Protein AF-A0A1T4SE83-F1 (afdb_monomer)

Radius of gyration: 21.0 Å; Cα contacts (8 Å, |Δi|>4): 241; chains: 1; bounding box: 50×46×59 Å

pLDDT: mean 77.35, std 16.4, range [34.78, 97.25]

Sequence (234 aa):
MKIKLDKKDYLRSILTDTSPSDVPSIFSNEGFYINSKIYDLCDDEVESYSYIKEIFEEYINDKGRVSALVPFKYKIYKDGKSLRGLSLLHPSSQFQIANLYKEYSPILNNLCTKSKFSIRAPVKVSNSFCIKSDARSVSNDYKIFDVDTIDSELYKRTASSYFAYKGVTRLYKLYNSSRYIDLEKKYSNMWMLDISNCFNSIYTHSIGWAINNKEYSKFYASKRVFHISEKIDS

Secondary structure (DSSP, 8-state):
-EEEPPSS-GGGHHHHSS-GGGS-TT--SHHHHHHHHHHHH--TT-GGGHHHHHHIIIIIS-SS-------EEEEEEEETTEEEEEEEPPHHHHHHHHHHHHHHHHHHHHHHHH--S-SEEEEEE--EEE----TT--S-------PPBTTGGGT-SS---SEEEEE-SSHHHHHTSHHHHHHHHH-S-------TTGGGG--THHHHHHHH-HHHHHHHHTTT---TTGGGT-

Nearest PDB structures (foldseek):
  7z0z-assembly1_A  TM=4.527E-01  e=2.325E-01  Lactococcus lactis
  7r07-assembly1_E  TM=5.061E-01  e=1.789E+00  Lactococcus lactis
  6mec-assembly1_C  TM=4.617E-01  e=9.495E+00  Thermosynechococcus vestitus BP-1

Structure (mmCIF, N/CA/C/O backbone):
data_AF-A0A1T4SE83-F1
#
_entry.id   AF-A0A1T4SE83-F1
#
loop_
_atom_site.group_PDB
_atom_site.id
_atom_site.type_symbol
_atom_site.label_atom_id
_atom_site.label_alt_id
_atom_site.label_comp_id
_atom_site.label_asym_id
_atom_site.label_entity_id
_atom_site.label_seq_id
_atom_site.pdbx_PDB_ins_code
_atom_site.Cartn_x
_atom_site.Cartn_y
_atom_site.Cartn_z
_atom_site.occupancy
_atom_site.B_iso_or_equiv
_atom_site.auth_seq_id
_atom_site.auth_comp_id
_atom_site.auth_asym_id
_atom_site.auth_atom_id
_atom_site.pdbx_PDB_model_num
ATOM 1 N N . MET A 1 1 ? -19.962 2.743 -18.641 1.00 56.00 1 MET A N 1
ATOM 2 C CA . MET A 1 1 ? -19.213 1.640 -19.289 1.00 56.00 1 MET A CA 1
ATOM 3 C C . MET A 1 1 ? -18.364 0.931 -18.238 1.00 56.00 1 MET A C 1
ATOM 5 O O . MET A 1 1 ? -17.660 1.610 -17.498 1.00 56.00 1 MET A O 1
ATOM 9 N N . LYS A 1 2 ? -18.466 -0.402 -18.118 1.00 64.38 2 LYS A N 1
ATOM 10 C CA . LYS A 1 2 ? -17.641 -1.195 -17.188 1.00 64.38 2 LYS A CA 1
ATOM 11 C C . LYS A 1 2 ? -16.336 -1.575 -17.881 1.00 64.38 2 LYS A C 1
ATOM 13 O O . LYS A 1 2 ? -16.376 -2.275 -18.889 1.00 64.38 2 LYS A O 1
ATOM 18 N N . ILE A 1 3 ? -15.206 -1.131 -17.342 1.00 71.38 3 ILE A N 1
ATOM 19 C CA . ILE A 1 3 ? -13.878 -1.478 -17.848 1.00 71.38 3 ILE A CA 1
ATOM 20 C C . ILE A 1 3 ? -13.352 -2.641 -17.010 1.00 71.38 3 ILE A C 1
ATOM 22 O O . ILE A 1 3 ? -13.334 -2.581 -15.779 1.00 71.38 3 ILE A O 1
ATOM 26 N N . LYS A 1 4 ? -12.969 -3.732 -17.677 1.00 76.44 4 LYS A N 1
ATOM 27 C CA . LYS A 1 4 ? -12.299 -4.862 -17.028 1.00 76.44 4 LYS A CA 1
ATOM 28 C C . LYS A 1 4 ? -10.811 -4.551 -16.926 1.00 76.44 4 LYS A C 1
ATOM 30 O O . LYS A 1 4 ? -10.208 -4.114 -17.899 1.00 76.44 4 LYS A O 1
ATOM 35 N N . LEU A 1 5 ? -10.251 -4.781 -15.748 1.00 79.62 5 LEU A N 1
ATOM 36 C CA . LEU A 1 5 ? -8.822 -4.671 -15.494 1.00 79.62 5 LEU A CA 1
ATOM 37 C C . LEU A 1 5 ? -8.190 -6.045 -15.684 1.00 79.62 5 LEU A C 1
ATOM 39 O O . LEU A 1 5 ? -8.775 -7.057 -15.281 1.00 79.62 5 LEU A O 1
ATOM 43 N N . ASP A 1 6 ? -6.993 -6.078 -16.260 1.00 80.31 6 ASP A N 1
ATOM 44 C CA . ASP A 1 6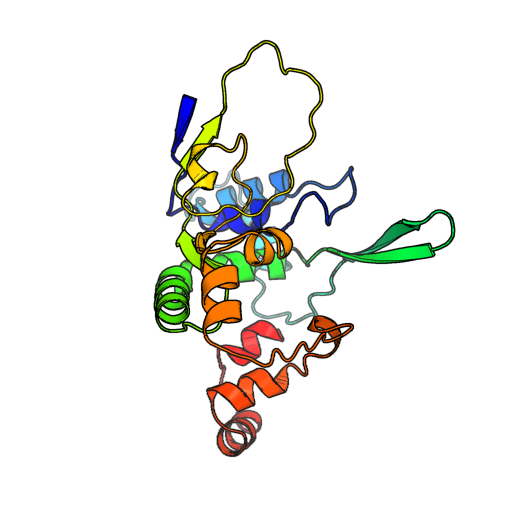 ? -6.208 -7.303 -16.272 1.00 80.31 6 ASP A CA 1
ATOM 45 C C . ASP A 1 6 ? -5.702 -7.598 -14.853 1.00 80.31 6 ASP A C 1
ATOM 47 O O . ASP A 1 6 ? -5.060 -6.773 -14.206 1.00 80.31 6 ASP A O 1
ATOM 51 N N . LYS A 1 7 ? -6.021 -8.792 -14.348 1.00 80.44 7 LYS A N 1
ATOM 52 C CA . LYS A 1 7 ? -5.562 -9.251 -13.031 1.00 80.44 7 LYS A CA 1
ATOM 53 C C . LYS A 1 7 ? -4.095 -9.664 -13.044 1.00 80.44 7 LYS A C 1
ATOM 55 O O . LYS A 1 7 ? -3.491 -9.716 -11.978 1.00 80.44 7 LYS A O 1
ATOM 60 N N . LYS A 1 8 ? -3.563 -10.026 -14.215 1.00 84.38 8 LYS A N 1
ATOM 61 C CA . LYS A 1 8 ? -2.161 -10.417 -14.384 1.00 84.38 8 LYS A CA 1
ATOM 62 C C . LYS A 1 8 ? -1.236 -9.206 -14.429 1.00 84.38 8 LYS A C 1
ATOM 64 O O . LYS A 1 8 ? -0.040 -9.354 -14.206 1.00 84.38 8 LYS A O 1
ATOM 69 N N . ASP A 1 9 ? -1.792 -8.022 -14.667 1.00 88.31 9 ASP A N 1
ATOM 70 C CA . ASP A 1 9 ? -1.054 -6.770 -14.690 1.00 88.31 9 ASP A CA 1
ATOM 71 C C . ASP A 1 9 ? -0.706 -6.292 -13.273 1.00 88.31 9 ASP A C 1
ATOM 73 O O . ASP A 1 9 ? -1.356 -5.423 -12.684 1.00 88.31 9 ASP A O 1
ATOM 77 N N . TYR A 1 10 ? 0.327 -6.913 -12.707 1.00 91.38 10 TYR A N 1
ATOM 78 C CA . TYR A 1 10 ? 0.845 -6.594 -11.381 1.00 91.38 10 TYR A CA 1
ATOM 79 C C . TYR A 1 10 ? 1.539 -5.223 -11.343 1.00 91.38 10 TYR A C 1
ATOM 81 O O . TYR A 1 10 ? 1.471 -4.536 -10.328 1.00 91.38 10 TYR A O 1
ATOM 89 N N . LEU A 1 11 ? 2.131 -4.787 -12.464 1.00 91.44 11 LEU A N 1
ATOM 90 C CA . LEU A 1 11 ? 2.819 -3.496 -12.606 1.00 91.44 11 LEU A CA 1
ATOM 91 C C . LEU A 1 11 ? 1.887 -2.297 -12.422 1.00 91.44 11 LEU A C 1
ATOM 93 O O . LEU A 1 11 ? 2.342 -1.204 -12.096 1.00 91.44 11 LEU A O 1
ATOM 97 N N . ARG A 1 12 ? 0.572 -2.499 -12.542 1.00 89.69 12 ARG A N 1
ATOM 98 C CA . ARG A 1 12 ? -0.437 -1.497 -12.194 1.00 89.69 12 ARG A CA 1
ATOM 99 C C . ARG A 1 12 ? -0.295 -0.971 -10.763 1.00 89.69 12 ARG A C 1
ATOM 101 O O . ARG A 1 12 ? -0.707 0.158 -10.509 1.00 89.69 12 ARG A O 1
ATOM 108 N N . SER A 1 13 ? 0.297 -1.740 -9.844 1.00 90.25 13 SER A N 1
ATOM 109 C CA . SER A 1 13 ? 0.581 -1.263 -8.486 1.00 90.25 13 SER A CA 1
ATOM 110 C C . SER A 1 13 ? 1.430 0.011 -8.470 1.00 90.25 13 SER A C 1
ATOM 112 O O . SER A 1 13 ? 1.197 0.871 -7.628 1.00 90.25 13 SER A O 1
ATOM 114 N N . ILE A 1 14 ? 2.322 0.197 -9.451 1.00 89.94 14 ILE A N 1
ATOM 115 C CA . ILE A 1 14 ? 3.126 1.418 -9.622 1.00 89.94 14 ILE A CA 1
ATOM 116 C C . ILE A 1 14 ? 2.221 2.652 -9.749 1.00 89.94 14 ILE A C 1
ATOM 118 O O . ILE A 1 14 ? 2.525 3.710 -9.198 1.00 89.94 14 ILE A O 1
ATOM 122 N N . LEU A 1 15 ? 1.082 2.513 -10.434 1.00 86.12 15 LEU A N 1
ATOM 123 C CA . LEU A 1 15 ? 0.110 3.590 -10.626 1.00 86.12 15 LEU A CA 1
ATOM 124 C C . LEU A 1 15 ? -0.825 3.770 -9.429 1.00 86.12 15 LEU A C 1
ATOM 126 O O . LEU A 1 15 ? -1.240 4.890 -9.148 1.00 86.12 15 LEU A O 1
ATOM 130 N N . THR A 1 16 ? -1.216 2.678 -8.769 1.00 84.44 16 THR A N 1
ATOM 131 C CA . THR A 1 16 ? -2.274 2.714 -7.748 1.00 84.44 16 THR A CA 1
ATOM 132 C C . THR A 1 16 ? -1.757 2.920 -6.330 1.00 84.44 16 THR A C 1
ATOM 134 O O . THR A 1 16 ? -2.466 3.498 -5.514 1.00 84.44 16 THR A O 1
ATOM 137 N N . ASP A 1 17 ? -0.546 2.456 -6.019 1.00 83.56 17 ASP A N 1
ATOM 138 C CA . ASP A 1 17 ? 0.026 2.564 -4.669 1.00 83.56 17 ASP A CA 1
ATOM 139 C C . ASP A 1 17 ? 0.740 3.902 -4.450 1.00 83.56 17 ASP A C 1
ATOM 141 O O . ASP A 1 17 ? 0.988 4.306 -3.315 1.00 83.56 17 ASP A O 1
ATOM 145 N N . THR A 1 18 ? 1.003 4.641 -5.529 1.00 77.50 18 THR A N 1
ATOM 146 C CA . THR A 1 18 ? 1.336 6.063 -5.449 1.00 77.50 18 THR A CA 1
ATOM 147 C C . THR A 1 18 ? 0.051 6.873 -5.523 1.00 77.50 18 THR A C 1
ATOM 149 O O . THR A 1 18 ? -0.402 7.288 -6.590 1.00 77.50 18 THR A O 1
ATOM 152 N N . SER A 1 19 ? -0.580 7.070 -4.361 1.00 66.69 19 SER A N 1
ATOM 153 C CA . SER A 1 19 ? -1.809 7.858 -4.297 1.00 66.69 19 SER A CA 1
ATOM 154 C C . SER A 1 19 ? -1.555 9.252 -4.883 1.00 66.69 19 SER A C 1
ATOM 156 O O . SER A 1 19 ? -0.631 9.938 -4.441 1.00 66.69 19 SER A O 1
ATOM 158 N N . PRO A 1 20 ? -2.386 9.733 -5.822 1.00 62.78 20 PRO A N 1
ATOM 159 C CA . PRO A 1 20 ? -2.221 11.067 -6.386 1.00 62.78 20 PRO A CA 1
ATOM 160 C C . PRO A 1 20 ? -2.379 12.192 -5.344 1.00 62.78 20 PRO A C 1
ATOM 162 O O . PRO A 1 20 ? -1.987 13.321 -5.610 1.00 62.78 20 PRO A O 1
ATOM 165 N N . SER A 1 21 ? -2.949 11.903 -4.161 1.00 64.12 21 SER A N 1
ATOM 166 C CA . SER A 1 21 ? -3.002 12.838 -3.021 1.00 64.12 21 SER A CA 1
ATOM 167 C C . SER A 1 21 ? -1.653 13.016 -2.326 1.00 64.12 21 SER A C 1
ATOM 169 O O . SER A 1 21 ? -1.458 13.986 -1.597 1.00 64.12 21 SER A O 1
ATOM 171 N N . ASP A 1 22 ? -0.752 12.058 -2.534 1.00 65.94 22 ASP A N 1
ATOM 172 C CA . ASP A 1 22 ? 0.504 11.893 -1.809 1.00 65.94 22 ASP A CA 1
ATOM 173 C C . ASP A 1 22 ? 1.706 12.179 -2.723 1.00 65.94 22 ASP A C 1
ATOM 175 O O . ASP A 1 22 ? 2.840 11.811 -2.401 1.00 65.94 22 ASP A O 1
ATOM 179 N N . VAL A 1 23 ? 1.469 12.836 -3.866 1.00 77.00 23 VAL A N 1
ATOM 180 C CA . VAL A 1 23 ? 2.484 13.254 -4.844 1.00 77.00 23 VAL A CA 1
ATOM 181 C C . VAL A 1 23 ? 2.280 14.720 -5.258 1.00 77.00 23 VAL A C 1
ATOM 183 O O . VAL A 1 23 ? 1.154 15.222 -5.210 1.00 77.00 23 VAL A O 1
ATOM 186 N N . PRO A 1 24 ? 3.339 15.441 -5.676 1.00 75.06 24 PRO A N 1
ATOM 187 C CA . PRO A 1 24 ? 3.197 16.782 -6.239 1.00 75.06 24 PRO A CA 1
ATOM 188 C C . PRO A 1 24 ? 2.337 16.774 -7.509 1.00 75.06 24 PRO A C 1
ATOM 190 O O . PRO A 1 24 ? 2.408 15.829 -8.289 1.00 75.06 24 PRO A O 1
ATOM 193 N N . SER A 1 25 ? 1.618 17.865 -7.794 1.00 72.00 25 SER A N 1
ATOM 194 C CA . SER A 1 25 ? 0.744 17.963 -8.980 1.00 72.00 25 SER A CA 1
ATOM 195 C C . SER A 1 25 ? 1.461 17.753 -10.322 1.00 72.00 25 SER A C 1
ATOM 197 O O . SER A 1 25 ? 0.818 17.419 -11.309 1.00 72.00 25 SER A O 1
ATOM 199 N N . ILE A 1 26 ? 2.779 17.967 -10.364 1.00 79.25 26 ILE A N 1
ATOM 200 C CA . ILE A 1 26 ? 3.623 17.787 -11.557 1.00 79.25 26 ILE A CA 1
ATOM 201 C C . ILE A 1 26 ? 4.132 16.348 -11.737 1.00 79.25 26 ILE A C 1
ATOM 203 O O . ILE A 1 26 ? 4.769 16.051 -12.742 1.00 79.25 26 ILE A O 1
ATOM 207 N N . PHE A 1 27 ? 3.912 15.468 -10.759 1.00 83.62 27 PHE A N 1
ATOM 208 C CA . PHE A 1 27 ? 4.451 14.114 -10.765 1.00 83.62 27 PHE A CA 1
ATOM 209 C C . PHE A 1 27 ? 3.420 13.100 -11.271 1.00 83.62 27 PHE A C 1
ATOM 211 O O . PHE A 1 27 ? 2.273 13.081 -10.824 1.0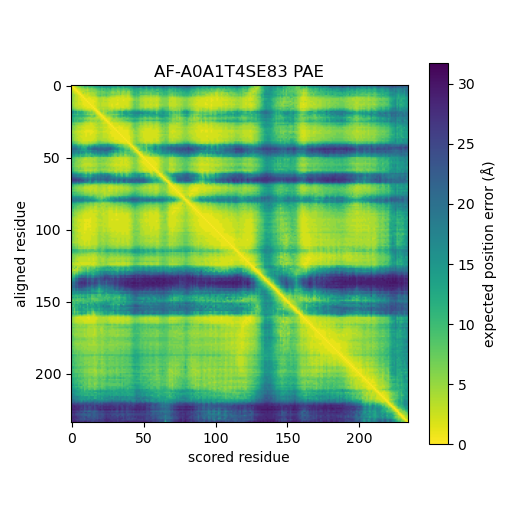0 83.62 27 PHE A O 1
ATOM 218 N N . SER A 1 28 ? 3.853 12.208 -12.164 1.00 83.69 28 SER A N 1
ATOM 219 C CA . SER A 1 28 ? 3.066 11.069 -12.634 1.00 83.69 28 SER A CA 1
ATOM 220 C C . SER A 1 28 ? 3.955 9.844 -12.812 1.00 83.69 28 SER A C 1
ATOM 222 O O . SER A 1 28 ? 5.053 9.929 -13.358 1.00 83.69 28 SER A O 1
ATOM 224 N N . ASN A 1 29 ? 3.437 8.690 -12.396 1.00 88.50 29 ASN A N 1
ATOM 225 C CA . ASN A 1 29 ? 4.085 7.392 -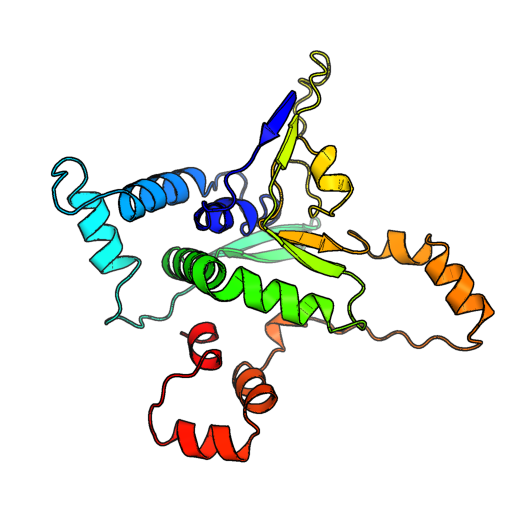12.560 1.00 88.50 29 ASN A CA 1
ATOM 226 C C . ASN A 1 29 ? 3.752 6.701 -13.894 1.00 88.50 29 ASN A C 1
ATOM 228 O O . ASN A 1 29 ? 4.195 5.580 -14.133 1.00 88.50 29 ASN A O 1
ATOM 232 N N . GLU A 1 30 ? 2.985 7.350 -14.773 1.00 87.31 30 GLU A N 1
ATOM 233 C CA . GLU A 1 30 ? 2.544 6.777 -16.053 1.00 87.31 30 GLU A CA 1
ATOM 234 C C . GLU A 1 30 ? 3.715 6.371 -16.951 1.00 87.31 30 GLU A C 1
ATOM 236 O O . GLU A 1 30 ? 3.733 5.251 -17.458 1.00 87.31 30 GLU A O 1
ATOM 241 N N . GLY A 1 31 ? 4.728 7.233 -17.085 1.00 88.12 31 GLY A N 1
ATOM 242 C CA . GLY A 1 31 ? 5.924 6.921 -17.872 1.00 88.12 31 GLY A CA 1
ATOM 243 C C . GLY A 1 31 ? 6.717 5.746 -17.296 1.00 88.12 31 GLY A C 1
ATOM 244 O O . GLY A 1 31 ? 7.142 4.862 -18.037 1.00 88.12 31 GLY A O 1
ATOM 245 N N . PHE A 1 32 ? 6.858 5.684 -15.967 1.00 90.81 32 PHE A N 1
ATOM 246 C CA . PHE A 1 32 ? 7.557 4.578 -15.312 1.00 90.81 32 PHE A CA 1
ATOM 247 C C . PHE A 1 32 ? 6.803 3.252 -15.469 1.00 90.81 32 PHE A C 1
ATOM 249 O O . PHE A 1 32 ? 7.418 2.225 -15.753 1.00 90.81 32 PHE A O 1
ATOM 256 N N . TYR A 1 33 ? 5.472 3.275 -15.369 1.00 90.94 33 TYR A N 1
ATOM 257 C CA . TYR A 1 33 ? 4.629 2.116 -15.648 1.00 90.94 33 TYR A CA 1
ATOM 258 C C . TYR A 1 33 ? 4.770 1.636 -17.101 1.00 90.94 33 TYR A C 1
ATOM 260 O O . TYR A 1 33 ? 4.997 0.448 -17.314 1.00 90.94 33 TYR A O 1
ATOM 268 N N . ILE A 1 34 ? 4.701 2.537 -18.090 1.00 89.00 34 ILE A N 1
ATOM 269 C CA . ILE A 1 34 ? 4.862 2.185 -19.513 1.00 89.00 34 ILE A CA 1
ATOM 270 C C . ILE A 1 34 ? 6.222 1.522 -19.751 1.00 89.00 34 ILE A C 1
ATOM 272 O O . ILE A 1 34 ? 6.278 0.432 -20.315 1.00 89.00 34 ILE A O 1
ATOM 276 N N . ASN A 1 35 ? 7.306 2.126 -19.259 1.00 90.38 35 ASN A N 1
ATOM 277 C CA . ASN A 1 35 ? 8.651 1.573 -19.428 1.00 90.38 35 ASN A CA 1
ATOM 278 C C . ASN A 1 35 ? 8.819 0.230 -18.702 1.00 90.38 35 ASN A C 1
ATOM 280 O O . ASN A 1 35 ? 9.454 -0.674 -19.234 1.00 90.38 35 ASN A O 1
ATOM 284 N N . SER A 1 36 ? 8.189 0.060 -17.534 1.00 90.50 36 SER A N 1
ATOM 285 C CA . SER A 1 36 ? 8.181 -1.221 -16.815 1.00 90.50 36 SER A CA 1
ATOM 286 C C . SER A 1 36 ? 7.427 -2.308 -17.582 1.00 90.50 36 SER A C 1
ATOM 288 O O . SER A 1 36 ? 7.832 -3.466 -17.555 1.00 90.50 36 SER A O 1
ATOM 290 N N . LYS A 1 37 ? 6.335 -1.955 -18.277 1.00 88.94 37 LYS A N 1
ATOM 291 C CA . LYS A 1 37 ? 5.595 -2.890 -19.138 1.00 88.94 37 LYS A CA 1
ATOM 292 C C . LYS A 1 37 ? 6.406 -3.281 -20.360 1.00 88.94 37 LYS A C 1
ATOM 294 O O . LYS A 1 37 ? 6.383 -4.448 -20.718 1.00 88.94 37 LYS A O 1
ATOM 299 N N . ILE A 1 38 ? 7.112 -2.331 -20.973 1.00 87.62 38 ILE A N 1
ATOM 300 C CA . ILE A 1 38 ? 8.036 -2.629 -22.072 1.00 87.62 38 ILE A CA 1
ATOM 301 C C . ILE A 1 38 ? 9.106 -3.605 -21.576 1.00 87.62 38 ILE A C 1
ATOM 303 O O . ILE A 1 38 ? 9.283 -4.649 -22.182 1.00 87.62 38 ILE A O 1
ATOM 307 N N . TYR A 1 39 ? 9.727 -3.335 -20.425 1.00 88.25 39 TYR A N 1
ATOM 308 C CA . TYR A 1 39 ? 10.718 -4.232 -19.829 1.00 88.25 39 TYR A CA 1
ATOM 309 C C . TYR A 1 39 ? 10.183 -5.651 -19.544 1.00 88.25 39 TYR A C 1
ATOM 311 O O . TYR A 1 39 ? 10.864 -6.616 -19.864 1.00 88.25 39 TYR A O 1
ATOM 319 N N . ASP A 1 40 ? 8.973 -5.798 -18.985 1.00 85.69 40 ASP A N 1
ATOM 320 C CA . ASP A 1 40 ? 8.373 -7.117 -18.680 1.00 85.69 40 ASP A CA 1
ATOM 321 C C . ASP A 1 40 ? 7.873 -7.866 -19.933 1.00 85.69 40 ASP A C 1
ATOM 323 O O . ASP A 1 40 ? 7.712 -9.082 -19.888 1.00 85.69 40 ASP A O 1
ATOM 327 N N . LEU A 1 41 ? 7.607 -7.157 -21.040 1.00 82.94 41 LEU A N 1
ATOM 328 C CA . LEU A 1 41 ? 7.160 -7.736 -22.317 1.00 82.94 41 LEU A CA 1
ATOM 329 C C . LEU A 1 41 ? 8.297 -7.997 -23.311 1.00 82.94 41 LEU A C 1
ATOM 331 O O . LEU A 1 41 ? 8.090 -8.747 -24.262 1.00 82.94 41 LEU A O 1
ATOM 335 N N . CYS A 1 42 ? 9.450 -7.348 -23.150 1.00 71.06 42 CYS A N 1
ATOM 336 C CA . CYS A 1 42 ? 10.593 -7.543 -24.030 1.00 71.06 42 CYS A CA 1
ATOM 337 C C . CYS A 1 42 ? 11.160 -8.955 -23.853 1.00 71.06 42 CYS A C 1
ATOM 339 O O . CYS A 1 42 ? 11.924 -9.211 -22.922 1.00 71.06 42 CYS A O 1
ATOM 341 N N . ASP A 1 43 ? 10.840 -9.839 -24.795 1.00 63.09 43 ASP A N 1
ATOM 342 C CA . ASP A 1 43 ? 11.665 -11.010 -25.072 1.00 63.09 43 ASP A CA 1
ATOM 343 C C . ASP A 1 43 ? 13.039 -10.554 -25.601 1.00 63.09 43 ASP A C 1
ATOM 345 O O . ASP A 1 43 ? 13.176 -9.460 -26.161 1.00 63.09 43 ASP A O 1
ATOM 349 N N . ASP A 1 44 ? 14.068 -11.389 -25.428 1.00 60.66 44 ASP A N 1
ATOM 350 C CA . ASP A 1 44 ? 15.472 -11.086 -25.765 1.00 60.66 44 ASP A CA 1
ATOM 351 C C . ASP A 1 44 ? 15.711 -10.675 -27.239 1.00 60.66 44 ASP A C 1
ATOM 353 O O . ASP A 1 44 ? 16.799 -10.216 -27.576 1.00 60.66 44 ASP A O 1
ATOM 357 N N . GLU A 1 45 ? 14.709 -10.801 -28.113 1.00 57.81 45 GLU A N 1
ATOM 358 C CA . GLU A 1 45 ? 14.822 -10.643 -29.567 1.00 57.81 45 GLU A CA 1
ATOM 359 C C . GLU A 1 45 ? 14.454 -9.244 -30.110 1.00 57.81 45 GLU A C 1
ATOM 361 O O . GLU A 1 45 ? 14.684 -8.971 -31.288 1.00 57.81 45 GLU A O 1
ATOM 366 N N . VAL A 1 46 ? 13.895 -8.329 -29.302 1.00 63.38 46 VAL A N 1
ATOM 367 C CA . VAL A 1 46 ? 13.430 -7.014 -29.801 1.00 63.38 46 VAL A CA 1
ATOM 368 C C . VAL A 1 46 ? 14.464 -5.907 -29.551 1.00 63.38 46 VAL A C 1
ATOM 370 O O . VAL A 1 46 ? 14.457 -5.245 -28.512 1.00 63.38 46 VAL A O 1
ATOM 373 N N . GLU A 1 47 ? 15.315 -5.638 -30.548 1.00 63.50 47 GLU A N 1
ATOM 374 C CA . GLU A 1 47 ? 16.365 -4.598 -30.495 1.00 63.50 47 GLU A CA 1
ATOM 375 C C . GLU A 1 47 ? 15.839 -3.181 -30.197 1.00 63.50 47 GLU A C 1
ATOM 377 O O . GLU A 1 47 ? 16.552 -2.366 -29.613 1.00 63.50 47 GLU A O 1
ATOM 382 N N . SER A 1 48 ? 14.587 -2.865 -30.554 1.00 67.38 48 SER A N 1
ATOM 383 C CA . SER A 1 48 ? 14.034 -1.500 -30.464 1.00 67.38 48 SER A CA 1
ATOM 384 C C . SER A 1 48 ? 13.953 -0.921 -29.044 1.00 67.38 48 SER A C 1
ATOM 386 O O . SER A 1 48 ? 13.766 0.286 -28.896 1.00 67.38 48 SER A O 1
ATOM 388 N N . TYR A 1 49 ? 14.103 -1.750 -28.007 1.00 74.25 49 TYR A N 1
ATOM 389 C CA . TYR A 1 49 ? 14.011 -1.332 -26.604 1.00 74.25 49 TYR A CA 1
ATOM 390 C C . TYR A 1 49 ? 15.243 -1.711 -25.770 1.00 74.25 49 TYR A C 1
ATOM 392 O O . TYR A 1 49 ? 15.163 -1.714 -24.538 1.00 74.25 49 TYR A O 1
ATOM 400 N N . SER A 1 50 ? 16.382 -1.999 -26.414 1.00 77.88 50 SER A N 1
ATOM 401 C CA . SER A 1 50 ? 17.626 -2.405 -25.736 1.00 77.88 50 SER A CA 1
ATOM 402 C C . SER A 1 50 ? 18.039 -1.433 -24.625 1.00 77.88 50 SER A C 1
ATOM 404 O O . SER A 1 50 ? 18.295 -1.856 -23.501 1.00 77.88 50 SER A O 1
ATOM 406 N N . TYR A 1 51 ? 17.965 -0.124 -24.882 1.00 84.00 51 TYR A N 1
ATOM 407 C CA . TYR A 1 51 ? 18.313 0.909 -23.901 1.00 84.00 51 TYR A CA 1
ATOM 408 C C . TYR A 1 51 ? 17.416 0.889 -22.649 1.00 84.00 51 TYR A C 1
ATOM 410 O O . TYR A 1 51 ? 17.886 1.157 -21.546 1.00 84.00 51 TYR A O 1
ATOM 418 N N . ILE A 1 52 ? 16.118 0.576 -22.786 1.00 86.00 52 ILE A N 1
ATOM 419 C CA . ILE A 1 52 ? 15.209 0.475 -21.630 1.00 86.00 52 ILE A CA 1
ATOM 420 C C . ILE A 1 52 ? 15.622 -0.720 -20.781 1.00 86.00 52 ILE A C 1
ATOM 422 O O . ILE A 1 52 ? 15.663 -0.616 -19.557 1.00 86.00 52 ILE A O 1
ATOM 426 N N . LYS A 1 53 ? 15.947 -1.840 -21.428 1.00 84.56 53 LYS A N 1
ATOM 427 C CA . LYS A 1 53 ? 16.380 -3.054 -20.746 1.00 84.56 53 LYS A CA 1
ATOM 428 C C . LYS A 1 53 ? 17.678 -2.833 -19.976 1.00 84.56 53 LYS A C 1
ATOM 430 O O . LYS A 1 53 ? 17.706 -3.121 -18.784 1.00 84.56 53 LYS A O 1
ATOM 435 N N . GLU A 1 54 ? 18.681 -2.232 -20.611 1.00 85.19 54 GLU A N 1
ATOM 436 C CA . GLU A 1 54 ? 19.948 -1.865 -19.967 1.00 85.19 54 GLU A CA 1
ATOM 437 C C . GLU A 1 54 ? 19.716 -0.979 -18.736 1.00 85.19 54 GLU A C 1
ATOM 439 O O . GLU A 1 54 ? 20.215 -1.277 -17.653 1.00 85.19 54 GLU A O 1
ATOM 444 N N . ILE A 1 55 ? 18.875 0.057 -18.854 1.00 87.06 55 ILE A N 1
ATOM 445 C CA . ILE A 1 55 ? 18.549 0.941 -17.725 1.00 87.06 55 ILE A CA 1
ATOM 446 C C . ILE A 1 55 ? 17.868 0.170 -16.587 1.00 87.06 55 ILE A C 1
ATOM 448 O O . ILE A 1 55 ? 18.173 0.385 -15.411 1.00 87.06 55 ILE A O 1
ATOM 452 N N . PHE A 1 56 ? 16.916 -0.707 -16.906 1.00 88.19 56 PHE A N 1
ATOM 453 C CA . PHE A 1 56 ? 16.223 -1.478 -15.882 1.00 88.19 56 PHE A CA 1
ATOM 454 C C . PHE A 1 56 ? 17.160 -2.464 -15.193 1.00 88.19 56 PHE A C 1
ATOM 456 O O . PHE A 1 56 ? 17.110 -2.573 -13.972 1.00 88.19 56 PHE A O 1
ATOM 463 N N . GLU A 1 57 ? 18.028 -3.146 -15.929 1.00 85.69 57 GLU A N 1
ATOM 464 C CA . GLU A 1 57 ? 18.979 -4.102 -15.364 1.00 85.69 57 GLU A CA 1
ATOM 465 C C . GLU A 1 57 ? 20.061 -3.417 -14.522 1.00 85.69 57 GLU A C 1
ATOM 467 O O . GLU A 1 57 ? 20.382 -3.906 -13.440 1.00 85.69 57 GLU A O 1
ATOM 472 N N . GLU A 1 58 ? 20.567 -2.262 -14.965 1.00 84.00 58 GLU A N 1
ATOM 473 C CA . GLU A 1 58 ? 21.648 -1.542 -14.284 1.00 84.00 58 GLU A CA 1
ATOM 474 C C . GLU A 1 58 ? 21.169 -0.677 -13.104 1.00 84.00 58 GLU A C 1
ATOM 476 O O . GLU A 1 58 ? 21.904 -0.520 -12.130 1.00 84.00 58 GLU A O 1
ATOM 481 N N . TYR A 1 59 ? 19.957 -0.107 -13.152 1.00 82.81 59 TYR A N 1
ATOM 482 C CA . TYR A 1 59 ? 19.518 0.892 -12.159 1.00 82.81 59 TYR A CA 1
ATOM 483 C C . TYR A 1 59 ? 18.252 0.517 -11.380 1.00 82.81 59 TYR A C 1
ATOM 485 O O . TYR A 1 59 ? 18.056 0.993 -10.258 1.00 82.81 59 TYR A O 1
ATOM 493 N N . ILE A 1 60 ? 17.366 -0.312 -11.941 1.00 85.31 60 ILE A N 1
ATOM 494 C CA . ILE A 1 60 ? 16.057 -0.613 -11.328 1.00 85.31 60 ILE A CA 1
ATOM 495 C C . ILE A 1 60 ? 16.040 -1.989 -10.662 1.00 85.31 60 ILE A C 1
ATOM 497 O O . ILE A 1 60 ? 15.534 -2.132 -9.551 1.00 85.31 60 ILE A O 1
ATOM 501 N N . ASN A 1 61 ? 16.598 -2.994 -11.326 1.00 80.81 61 ASN A N 1
ATOM 502 C CA . ASN A 1 61 ? 16.641 -4.390 -10.906 1.00 80.81 61 ASN A CA 1
ATOM 503 C C . ASN A 1 61 ? 18.064 -4.828 -10.523 1.00 80.81 61 ASN A C 1
ATOM 505 O O . ASN A 1 61 ? 18.337 -6.027 -10.452 1.00 80.81 61 ASN A O 1
ATOM 509 N N . ASP A 1 62 ? 18.967 -3.871 -10.293 1.00 70.12 62 ASP A N 1
ATOM 510 C CA . ASP A 1 62 ? 20.350 -4.152 -9.925 1.00 70.12 62 ASP A CA 1
ATOM 511 C C . ASP A 1 62 ? 20.394 -4.947 -8.614 1.00 70.12 62 ASP A C 1
ATOM 513 O O . ASP A 1 62 ? 20.107 -4.448 -7.524 1.00 70.12 62 ASP A O 1
ATOM 517 N N . LYS A 1 63 ? 20.744 -6.229 -8.735 1.00 62.22 63 LYS A N 1
ATOM 518 C CA . LYS A 1 63 ? 20.874 -7.161 -7.609 1.00 62.22 63 LYS A CA 1
ATOM 519 C C . LYS A 1 63 ? 22.178 -6.952 -6.830 1.00 62.22 63 LYS A C 1
ATOM 521 O O . LYS A 1 63 ? 22.336 -7.538 -5.761 1.00 62.22 63 LYS A O 1
ATOM 526 N N . GLY A 1 64 ? 23.125 -6.187 -7.380 1.00 54.50 64 GLY A N 1
ATOM 527 C CA . GLY A 1 64 ? 24.483 -6.010 -6.869 1.00 54.50 64 GLY A CA 1
ATOM 528 C C . GLY A 1 64 ? 24.697 -4.709 -6.097 1.00 54.50 64 GLY A C 1
ATOM 529 O O . GLY A 1 64 ? 25.449 -4.707 -5.120 1.00 54.50 64 GLY A O 1
ATOM 530 N N . ARG A 1 65 ? 24.021 -3.614 -6.466 1.00 56.47 65 ARG A N 1
ATOM 531 C CA . ARG A 1 65 ? 24.046 -2.360 -5.697 1.00 56.47 65 ARG A CA 1
ATOM 532 C C . ARG A 1 65 ? 22.812 -2.259 -4.811 1.00 56.47 65 ARG A C 1
ATOM 534 O O . ARG A 1 65 ? 21.840 -1.589 -5.137 1.00 56.47 65 ARG A O 1
ATOM 541 N N . VAL A 1 66 ? 22.918 -2.806 -3.601 1.00 52.56 66 VAL A N 1
ATOM 542 C CA . VAL A 1 66 ? 22.088 -2.404 -2.445 1.00 52.56 66 VAL A CA 1
ATOM 543 C C . VAL A 1 66 ? 22.503 -0.989 -1.997 1.00 52.56 66 VAL A C 1
ATOM 545 O O . VAL A 1 66 ? 22.849 -0.733 -0.846 1.00 52.56 66 VAL A O 1
ATOM 548 N N . SER A 1 67 ? 22.594 -0.055 -2.944 1.00 50.62 67 SER A N 1
ATOM 549 C CA . SER A 1 67 ? 22.687 1.362 -2.639 1.00 50.62 67 SER A CA 1
ATOM 550 C C . SER A 1 67 ? 21.342 1.728 -2.042 1.00 50.62 67 SER A C 1
ATOM 552 O O . SER A 1 67 ? 20.319 1.499 -2.685 1.00 50.62 67 SER A O 1
ATOM 554 N N . ALA A 1 68 ? 21.354 2.221 -0.802 1.00 58.53 68 ALA A N 1
ATOM 555 C CA . ALA A 1 68 ? 20.162 2.588 -0.052 1.00 58.53 68 ALA A CA 1
ATOM 556 C C . ALA A 1 68 ? 19.135 3.243 -0.985 1.00 58.53 68 ALA A C 1
ATOM 558 O O . ALA A 1 68 ? 19.416 4.283 -1.582 1.00 58.53 68 ALA A O 1
ATOM 559 N N . LEU A 1 69 ? 17.974 2.607 -1.149 1.00 76.62 69 LEU A N 1
ATOM 560 C CA . LEU A 1 69 ? 16.887 3.095 -1.990 1.00 76.62 69 LEU A CA 1
ATOM 561 C C . LEU A 1 69 ? 16.305 4.356 -1.340 1.00 76.62 69 LEU A C 1
ATOM 563 O O . LEU A 1 69 ? 15.328 4.308 -0.594 1.00 76.62 69 LEU A O 1
ATOM 567 N N . VAL A 1 70 ? 16.965 5.498 -1.547 1.00 82.69 70 VAL A N 1
ATOM 568 C CA . VAL A 1 70 ? 16.613 6.742 -0.863 1.00 82.69 70 VAL A CA 1
ATOM 569 C C . VAL A 1 70 ? 15.330 7.296 -1.483 1.00 82.69 70 VAL A C 1
ATOM 571 O O . VAL A 1 70 ? 15.311 7.609 -2.676 1.00 82.69 70 VAL A O 1
ATOM 574 N N . PRO A 1 71 ? 14.250 7.465 -0.701 1.00 87.38 71 PRO A N 1
ATOM 575 C CA . PRO A 1 71 ? 13.040 8.082 -1.210 1.00 87.38 71 PRO A CA 1
ATOM 576 C C . PRO A 1 71 ? 13.260 9.579 -1.449 1.00 87.38 71 PRO A C 1
ATOM 578 O O . PRO A 1 71 ? 13.959 10.260 -0.690 1.00 87.38 71 PRO A O 1
ATOM 581 N N . PHE A 1 72 ? 12.601 10.120 -2.468 1.00 88.50 72 PHE A N 1
ATOM 582 C CA . PHE A 1 72 ? 12.627 11.547 -2.753 1.00 88.50 72 PHE A CA 1
ATOM 583 C C . PHE A 1 72 ? 11.743 12.303 -1.754 1.00 88.50 72 PHE A C 1
ATOM 585 O O . PHE A 1 72 ? 10.516 12.199 -1.777 1.00 88.50 72 PHE A O 1
ATOM 592 N N . L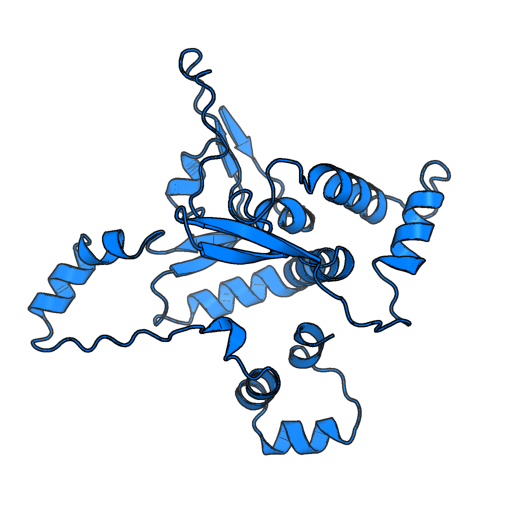YS A 1 73 ? 12.366 13.065 -0.852 1.00 89.12 73 LYS A N 1
ATOM 593 C CA . LYS A 1 73 ? 11.672 13.840 0.187 1.00 89.12 73 LYS A CA 1
ATOM 594 C C . LYS A 1 73 ? 11.304 15.227 -0.331 1.00 89.12 73 LYS A C 1
ATOM 596 O O . LYS A 1 73 ? 12.163 15.956 -0.815 1.00 89.12 73 LYS A O 1
ATOM 601 N N . TYR A 1 74 ? 10.054 15.629 -0.144 1.00 88.19 74 TYR A N 1
ATOM 602 C CA . TYR A 1 74 ? 9.560 16.954 -0.509 1.00 88.19 74 TYR A CA 1
ATOM 603 C C . TYR A 1 74 ? 8.598 17.495 0.557 1.00 88.19 74 TYR A C 1
ATOM 605 O O . TYR A 1 74 ? 8.220 16.792 1.494 1.00 88.19 74 TYR A O 1
ATOM 613 N N . LYS A 1 75 ? 8.242 18.780 0.476 1.00 87.56 75 LYS A N 1
ATOM 614 C CA . LYS A 1 75 ? 7.362 19.441 1.452 1.00 87.56 75 LYS A CA 1
ATOM 615 C C . LYS A 1 75 ? 6.142 20.025 0.755 1.00 87.56 75 LYS A C 1
ATOM 617 O O . LYS A 1 75 ? 6.274 20.626 -0.305 1.00 87.56 75 LYS A O 1
ATOM 622 N N . ILE A 1 76 ? 4.981 19.886 1.384 1.00 84.56 76 ILE A N 1
ATOM 623 C CA . ILE A 1 76 ? 3.726 20.521 0.972 1.00 84.56 76 ILE A CA 1
ATOM 624 C C . ILE A 1 76 ? 3.196 21.408 2.095 1.00 84.56 76 ILE A C 1
ATOM 626 O O . ILE A 1 76 ? 3.483 21.172 3.271 1.00 84.56 76 ILE A O 1
ATOM 630 N N . TYR A 1 77 ? 2.401 22.417 1.752 1.00 84.38 77 TYR A N 1
ATOM 631 C CA . TYR A 1 77 ? 1.678 23.194 2.753 1.00 84.38 77 TYR A CA 1
ATOM 632 C C . TYR A 1 77 ? 0.600 22.318 3.391 1.00 84.38 77 TYR A C 1
ATOM 634 O O . TYR A 1 77 ? -0.256 21.772 2.699 1.00 84.38 77 TYR A O 1
ATOM 642 N N . LYS A 1 78 ? 0.668 22.159 4.714 1.00 77.38 78 LYS A N 1
ATOM 643 C CA . LYS A 1 78 ? -0.390 21.509 5.495 1.00 77.38 78 LYS A CA 1
ATOM 644 C C . LYS A 1 78 ? -1.453 22.534 5.878 1.00 77.38 78 LYS A C 1
ATOM 646 O O . LYS A 1 78 ? -2.629 22.288 5.668 1.00 77.38 78 LYS A O 1
ATOM 651 N N . ASP A 1 79 ? -0.989 23.674 6.388 1.00 76.69 79 ASP A N 1
ATOM 652 C CA . ASP A 1 79 ? -1.773 24.842 6.792 1.00 76.69 79 ASP A CA 1
ATOM 653 C C . ASP A 1 79 ? -0.998 26.112 6.393 1.00 76.69 79 ASP A C 1
ATOM 655 O O . ASP A 1 79 ? 0.181 26.031 6.045 1.00 76.69 79 ASP A O 1
ATOM 659 N N . GLY A 1 80 ? -1.589 27.306 6.528 1.00 78.75 80 GLY A N 1
ATOM 660 C CA . GLY A 1 80 ? -0.935 28.578 6.159 1.00 78.75 80 GLY A CA 1
ATOM 661 C C . GLY A 1 80 ? 0.386 28.900 6.886 1.00 78.75 80 GLY A C 1
ATOM 662 O O . GLY A 1 80 ? 1.066 29.851 6.520 1.00 78.75 80 GLY A O 1
ATOM 663 N N . LYS A 1 81 ? 0.764 28.121 7.911 1.00 81.44 81 LYS A N 1
ATOM 664 C CA . LYS A 1 81 ? 2.004 28.292 8.691 1.00 81.44 81 LYS A CA 1
ATOM 665 C C . LYS A 1 81 ? 2.903 27.054 8.737 1.00 81.44 81 LYS A C 1
ATOM 667 O O . LYS A 1 81 ? 4.055 27.179 9.138 1.00 81.44 81 LYS A O 1
ATOM 672 N N . SER A 1 82 ? 2.401 25.865 8.390 1.00 86.94 82 SER A N 1
ATOM 673 C CA . SER A 1 82 ? 3.128 24.609 8.619 1.00 86.94 82 SER A CA 1
ATOM 674 C C . SER A 1 82 ? 3.318 23.803 7.337 1.00 86.94 82 SER A C 1
ATOM 676 O O . SER A 1 82 ? 2.412 23.670 6.510 1.00 86.94 82 SER A O 1
ATOM 678 N N . LEU A 1 83 ? 4.524 23.256 7.182 1.00 86.56 83 LEU A N 1
ATOM 679 C CA . LEU A 1 83 ? 4.885 22.366 6.085 1.00 86.56 83 LEU A CA 1
ATOM 680 C C . LEU A 1 83 ? 4.788 20.912 6.555 1.00 86.56 83 LEU A C 1
ATOM 682 O O . LEU A 1 83 ? 5.293 20.561 7.621 1.00 86.56 83 LEU A O 1
ATOM 686 N N . ARG A 1 84 ? 4.182 20.053 5.738 1.00 83.44 84 ARG A N 1
ATOM 687 C CA . ARG A 1 84 ? 4.209 18.597 5.895 1.00 83.44 84 ARG A CA 1
ATOM 688 C C . ARG A 1 84 ? 5.271 18.027 4.960 1.00 83.44 84 ARG A C 1
ATOM 690 O O . ARG A 1 84 ? 5.234 18.280 3.761 1.00 83.44 84 ARG A O 1
ATOM 697 N N . GLY A 1 85 ? 6.207 17.263 5.516 1.00 86.69 85 GLY A N 1
ATOM 698 C CA . GLY A 1 85 ? 7.140 16.461 4.727 1.00 86.69 85 GLY A CA 1
ATOM 699 C C . GLY A 1 85 ? 6.448 15.211 4.193 1.00 86.69 85 GLY A C 1
ATOM 700 O O . GLY A 1 85 ? 5.775 14.517 4.954 1.00 86.69 85 GLY A O 1
ATOM 701 N N . LEU A 1 86 ? 6.614 14.943 2.905 1.00 86.00 86 LEU A N 1
ATOM 702 C CA . LEU A 1 86 ? 6.206 13.719 2.229 1.00 86.00 86 LEU A CA 1
ATOM 703 C C . LEU A 1 86 ? 7.423 13.101 1.538 1.00 86.00 86 LEU A C 1
ATOM 705 O O . LEU A 1 86 ? 8.431 13.769 1.303 1.00 86.00 86 LEU A O 1
ATOM 709 N N . SER A 1 87 ? 7.322 11.814 1.232 1.00 87.25 87 SER A N 1
ATOM 710 C CA . SER A 1 87 ? 8.391 11.048 0.603 1.00 87.25 87 SER A CA 1
ATOM 711 C C . SER A 1 87 ? 7.805 10.243 -0.543 1.00 87.25 87 SER A C 1
ATOM 713 O O . SER A 1 87 ? 6.852 9.495 -0.343 1.00 87.25 87 SER A O 1
ATOM 715 N N . LEU A 1 88 ? 8.382 10.385 -1.728 1.00 87.56 88 LEU A N 1
ATOM 716 C CA . LEU A 1 88 ? 8.084 9.558 -2.883 1.00 87.56 88 LEU A CA 1
ATOM 717 C C . LEU A 1 88 ? 9.058 8.373 -2.913 1.00 87.56 88 LEU A C 1
ATOM 719 O O . LEU A 1 88 ? 10.269 8.554 -2.787 1.00 87.56 88 LEU A O 1
ATOM 723 N N . LEU A 1 89 ? 8.526 7.162 -3.066 1.00 88.00 89 LEU A N 1
ATOM 724 C CA . LEU A 1 89 ? 9.309 5.924 -3.112 1.00 88.00 89 LEU A CA 1
ATOM 725 C C . LEU A 1 89 ? 10.308 5.926 -4.278 1.00 88.00 89 LEU A C 1
ATOM 727 O O . LEU A 1 89 ? 9.990 6.405 -5.366 1.00 88.00 89 LEU A O 1
ATOM 731 N N . HIS A 1 90 ? 11.485 5.333 -4.071 1.00 88.25 90 HIS A N 1
ATOM 732 C CA . HIS A 1 90 ? 12.458 5.126 -5.144 1.00 88.25 90 HIS A CA 1
ATOM 733 C C . HIS A 1 90 ? 11.873 4.201 -6.236 1.00 88.25 90 HIS A C 1
ATOM 735 O O . HIS A 1 90 ? 11.201 3.228 -5.880 1.00 88.25 90 HIS A O 1
ATOM 741 N N . PRO A 1 91 ? 12.123 4.440 -7.541 1.00 89.44 91 PRO A N 1
ATOM 742 C CA . PRO A 1 91 ? 11.598 3.602 -8.626 1.00 89.44 91 PRO A CA 1
ATOM 743 C C . PRO A 1 91 ? 11.888 2.104 -8.455 1.00 89.44 91 PRO A C 1
ATOM 745 O O . PRO A 1 91 ? 10.984 1.284 -8.606 1.00 89.44 91 PRO A O 1
ATOM 748 N N . SER A 1 92 ? 13.103 1.739 -8.037 1.00 89.19 92 SER A N 1
ATOM 749 C CA . SER A 1 92 ? 13.461 0.341 -7.747 1.00 89.19 92 SER A CA 1
ATOM 750 C C . SER A 1 92 ? 12.606 -0.264 -6.628 1.00 89.19 92 SER A C 1
ATOM 752 O O . SER A 1 92 ? 12.113 -1.375 -6.784 1.00 89.19 92 SER A O 1
ATOM 754 N N . SER A 1 93 ? 12.330 0.471 -5.539 1.00 88.31 93 SER A N 1
ATOM 755 C CA . SER A 1 93 ? 11.428 -0.004 -4.475 1.00 88.31 93 SER A CA 1
ATOM 756 C C . SER A 1 93 ? 10.000 -0.191 -4.989 1.00 88.31 93 SER A C 1
ATOM 758 O O . SER A 1 93 ? 9.348 -1.178 -4.664 1.00 88.31 93 SER A O 1
ATOM 760 N N . GLN A 1 94 ? 9.505 0.731 -5.821 1.00 90.56 94 GLN A N 1
ATOM 761 C CA . GLN A 1 94 ? 8.178 0.602 -6.431 1.00 90.56 94 GLN A CA 1
ATOM 762 C C . GLN A 1 94 ? 8.090 -0.649 -7.321 1.00 90.56 94 GLN A C 1
ATOM 764 O O . GLN A 1 94 ? 7.108 -1.391 -7.255 1.00 90.56 94 GLN A O 1
ATOM 769 N N . PHE A 1 95 ? 9.138 -0.925 -8.103 1.00 90.88 95 PHE A N 1
ATOM 770 C CA . PHE A 1 95 ? 9.233 -2.126 -8.934 1.00 90.88 95 PHE A CA 1
ATOM 771 C C . PHE A 1 95 ? 9.316 -3.411 -8.093 1.00 90.88 95 PHE A C 1
ATOM 773 O O . PHE A 1 95 ? 8.635 -4.395 -8.382 1.00 90.88 95 PHE A O 1
ATOM 780 N N . GLN A 1 96 ? 10.078 -3.398 -6.996 1.00 89.44 96 GLN A N 1
ATOM 781 C CA . GLN A 1 96 ? 10.142 -4.514 -6.050 1.00 89.44 96 GLN A CA 1
ATOM 782 C C . GLN A 1 96 ? 8.791 -4.791 -5.380 1.00 89.44 96 GLN A C 1
ATOM 784 O O . GLN A 1 96 ? 8.404 -5.953 -5.267 1.00 89.44 96 GLN A O 1
ATOM 789 N N . ILE A 1 97 ? 8.037 -3.754 -4.995 1.00 90.25 97 ILE A N 1
ATOM 790 C CA . ILE A 1 97 ? 6.671 -3.903 -4.464 1.00 90.25 97 ILE A CA 1
ATOM 791 C C . ILE A 1 97 ? 5.759 -4.549 -5.512 1.00 90.25 97 ILE A C 1
ATOM 793 O O . ILE A 1 97 ? 5.007 -5.469 -5.189 1.00 90.25 97 ILE A O 1
ATOM 797 N N . ALA A 1 98 ? 5.849 -4.125 -6.777 1.00 92.25 98 ALA A N 1
ATOM 798 C CA . ALA A 1 98 ? 5.097 -4.749 -7.862 1.00 92.25 98 ALA A CA 1
ATOM 799 C C . ALA A 1 98 ? 5.431 -6.247 -7.993 1.00 92.25 98 ALA A C 1
ATOM 801 O O . ALA A 1 98 ? 4.523 -7.081 -8.041 1.00 92.25 98 ALA A O 1
ATOM 802 N N . ASN A 1 99 ? 6.715 -6.612 -7.958 1.00 91.31 99 ASN A N 1
ATOM 803 C CA . ASN A 1 99 ? 7.148 -8.012 -7.986 1.00 91.31 99 ASN A CA 1
ATOM 804 C C . ASN A 1 99 ? 6.689 -8.799 -6.746 1.00 91.31 99 ASN A C 1
ATOM 806 O O . ASN A 1 99 ? 6.251 -9.943 -6.869 1.00 91.31 99 ASN A O 1
ATOM 810 N N . LEU A 1 100 ? 6.699 -8.183 -5.562 1.00 91.38 100 LEU A N 1
ATOM 811 C CA . LEU A 1 100 ? 6.151 -8.780 -4.344 1.00 91.38 100 LEU A CA 1
ATOM 812 C C . LEU A 1 100 ? 4.658 -9.065 -4.507 1.00 91.38 100 LEU A C 1
ATOM 814 O O . LEU A 1 100 ? 4.192 -10.141 -4.140 1.00 91.38 100 LEU A O 1
ATOM 818 N N . TYR A 1 101 ? 3.894 -8.148 -5.100 1.00 93.25 101 TYR A N 1
ATOM 819 C CA . TYR A 1 101 ? 2.489 -8.402 -5.399 1.00 93.25 101 TYR A CA 1
ATOM 820 C C . TYR A 1 101 ? 2.309 -9.505 -6.441 1.00 93.25 101 TYR A C 1
ATOM 822 O O . TYR A 1 101 ? 1.415 -10.332 -6.258 1.00 93.25 101 TYR A O 1
ATOM 830 N N . LYS A 1 102 ? 3.142 -9.572 -7.486 1.00 93.00 102 LYS A N 1
ATOM 831 C CA . LYS A 1 102 ? 3.118 -10.664 -8.477 1.00 93.00 102 LYS A CA 1
ATOM 832 C C . LYS A 1 102 ? 3.209 -12.032 -7.795 1.00 93.00 102 LYS A C 1
ATOM 834 O O . LYS A 1 102 ? 2.405 -12.915 -8.081 1.00 93.00 102 LYS A O 1
ATOM 839 N N . GLU A 1 103 ? 4.148 -12.178 -6.863 1.00 92.69 103 GLU A N 1
ATOM 840 C CA . GLU A 1 103 ? 4.463 -13.451 -6.205 1.00 92.69 103 GLU A CA 1
ATOM 841 C C . GLU A 1 103 ? 3.516 -13.768 -5.030 1.00 92.69 103 GLU A C 1
ATOM 843 O O . GLU A 1 103 ? 3.003 -14.881 -4.914 1.00 92.69 103 GLU A O 1
ATOM 848 N N . TYR A 1 104 ? 3.218 -12.783 -4.175 1.00 93.12 104 TYR A N 1
ATOM 849 C CA . TYR A 1 104 ? 2.583 -13.011 -2.870 1.00 93.12 104 TYR A CA 1
ATOM 850 C C . TYR A 1 104 ? 1.123 -12.554 -2.766 1.00 93.12 104 TYR A C 1
ATOM 852 O O . TYR A 1 104 ? 0.492 -12.818 -1.739 1.00 93.12 104 TYR A O 1
ATOM 860 N N . SER A 1 105 ? 0.524 -11.930 -3.792 1.00 92.75 105 SER A N 1
ATOM 861 C CA . SER A 1 105 ? -0.889 -11.490 -3.733 1.00 92.75 105 SER A CA 1
ATOM 862 C C . SER A 1 105 ? -1.872 -12.579 -3.267 1.00 92.75 105 SER A C 1
ATOM 864 O O . SER A 1 105 ? -2.723 -12.279 -2.424 1.00 92.75 105 SER A O 1
ATOM 866 N N . PRO A 1 106 ? -1.802 -13.841 -3.748 1.00 91.50 106 PRO A N 1
ATOM 867 C CA . PRO A 1 106 ? -2.710 -14.895 -3.285 1.00 91.50 106 PRO A CA 1
ATOM 868 C C . PRO A 1 106 ? -2.543 -15.211 -1.793 1.00 91.50 106 PRO A C 1
ATOM 870 O O . PRO A 1 106 ? -3.534 -15.393 -1.081 1.00 91.50 106 PRO A O 1
ATOM 873 N N . ILE A 1 107 ? -1.297 -15.227 -1.311 1.00 92.19 107 ILE A N 1
ATOM 874 C CA . ILE A 1 107 ? -0.955 -15.500 0.089 1.00 92.19 107 ILE A CA 1
ATOM 875 C C . ILE A 1 107 ? -1.459 -14.362 0.979 1.00 92.19 107 ILE A C 1
ATOM 877 O O . ILE A 1 107 ? -2.137 -14.621 1.973 1.00 92.19 107 ILE A O 1
ATOM 881 N N . LEU A 1 108 ? -1.206 -13.109 0.589 1.00 91.00 108 LEU A N 1
ATOM 882 C CA . LEU A 1 108 ? -1.681 -11.922 1.303 1.00 91.00 108 LEU A CA 1
ATOM 883 C C . LEU A 1 108 ? -3.207 -11.950 1.462 1.00 91.00 108 LEU A C 1
ATOM 885 O O . LEU A 1 108 ? -3.716 -11.841 2.577 1.00 91.00 108 LEU A O 1
ATOM 889 N N . ASN A 1 109 ? -3.942 -12.203 0.375 1.00 91.56 109 ASN A N 1
ATOM 890 C CA . ASN A 1 109 ? -5.404 -12.304 0.405 1.00 91.56 109 ASN A CA 1
ATOM 891 C C . ASN A 1 109 ? -5.895 -13.421 1.345 1.00 91.56 109 ASN A C 1
ATOM 893 O O . ASN A 1 109 ? -6.855 -13.232 2.101 1.00 91.56 109 ASN A O 1
ATOM 897 N N . ASN A 1 110 ? -5.230 -14.581 1.344 1.00 91.88 110 ASN A N 1
ATOM 898 C CA . ASN A 1 110 ? -5.572 -15.689 2.235 1.00 91.88 110 ASN A CA 1
ATOM 899 C C . ASN A 1 110 ? -5.352 -15.322 3.713 1.00 91.88 110 ASN A C 1
ATOM 901 O O . ASN A 1 110 ? -6.254 -15.495 4.537 1.00 91.88 110 ASN A O 1
ATOM 905 N N . LEU A 1 111 ? -4.184 -14.766 4.046 1.00 90.25 111 LEU A N 1
ATOM 906 C CA . LEU A 1 111 ? -3.828 -14.372 5.412 1.00 90.25 111 LEU A CA 1
ATOM 907 C C . LEU A 1 111 ? -4.753 -13.267 5.944 1.00 90.25 111 LEU A C 1
ATOM 909 O O . LEU A 1 111 ? -5.279 -13.373 7.055 1.00 90.25 111 LEU A O 1
ATOM 913 N N . CYS A 1 112 ? -5.045 -12.253 5.128 1.00 90.56 112 CYS A N 1
ATOM 914 C CA . CYS A 1 112 ? -5.968 -11.170 5.473 1.00 90.56 112 CYS A CA 1
ATOM 915 C C . CYS A 1 112 ? -7.427 -11.635 5.634 1.00 90.56 112 CYS A C 1
ATOM 917 O O . CYS A 1 112 ? -8.228 -10.980 6.311 1.00 90.56 112 CYS A O 1
ATOM 919 N N . THR A 1 113 ? -7.790 -12.779 5.053 1.00 86.88 113 THR A N 1
ATOM 920 C CA . THR A 1 113 ? -9.115 -13.381 5.249 1.00 86.88 113 THR A CA 1
ATOM 921 C C . THR A 1 113 ? -9.220 -14.110 6.590 1.00 86.88 113 THR A C 1
ATOM 923 O O . THR A 1 113 ? -10.283 -14.068 7.210 1.00 86.88 113 THR A O 1
ATOM 926 N N . LYS A 1 114 ? -8.124 -14.705 7.083 1.00 88.38 114 LYS A N 1
ATOM 927 C CA . LYS A 1 114 ? -8.084 -15.407 8.379 1.00 88.38 114 LYS A CA 1
ATOM 928 C C . LYS A 1 114 ? -8.221 -14.457 9.573 1.00 88.38 114 LYS A C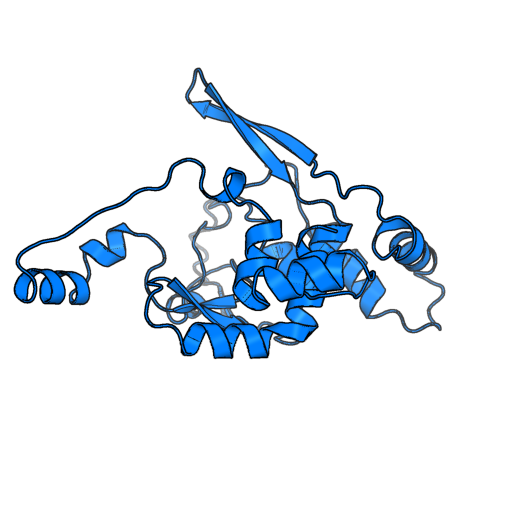 1
ATOM 930 O O . LYS A 1 114 ? -8.896 -14.788 10.546 1.00 88.38 114 LYS A O 1
ATOM 935 N N . SER A 1 115 ? -7.613 -13.272 9.502 1.00 84.75 115 SER A N 1
ATOM 936 C CA . SER A 1 115 ? -7.695 -12.283 10.583 1.00 84.75 115 SER A CA 1
ATOM 937 C C . SER A 1 115 ? -9.046 -11.556 10.604 1.00 84.75 115 SER A C 1
ATOM 939 O O . SER A 1 115 ? -9.507 -11.022 9.591 1.00 84.75 115 SER A O 1
ATOM 941 N N . LYS A 1 116 ? -9.669 -11.495 11.789 1.00 83.81 116 LYS A N 1
ATOM 942 C CA . LYS A 1 116 ? -10.916 -10.747 12.051 1.00 83.81 116 LYS A CA 1
ATOM 943 C C . LYS A 1 116 ? -10.686 -9.401 12.749 1.00 83.81 116 LYS A C 1
ATOM 945 O O . LYS A 1 116 ? -11.653 -8.689 13.005 1.00 83.81 116 LYS A O 1
ATOM 950 N N . PHE A 1 117 ? -9.433 -9.064 13.062 1.00 86.62 117 PHE A N 1
ATOM 951 C CA . PHE A 1 117 ? -9.090 -7.869 13.838 1.00 86.62 117 PHE A CA 1
ATOM 952 C C . PHE A 1 117 ? -9.168 -6.580 13.020 1.00 86.62 117 PHE A C 1
ATOM 954 O O . PHE A 1 117 ? -9.553 -5.542 13.549 1.00 86.62 117 PHE A O 1
ATOM 961 N N . SER A 1 118 ? -8.830 -6.634 11.729 1.00 89.88 118 SER A N 1
ATOM 962 C CA . SER A 1 118 ? -8.857 -5.434 10.895 1.00 89.88 118 SER A CA 1
ATOM 963 C C . SER A 1 118 ? -10.260 -5.128 10.374 1.00 89.88 118 SER A C 1
ATOM 965 O O . SER A 1 118 ? -10.931 -5.983 9.793 1.00 89.88 118 SER A O 1
ATOM 967 N N . ILE A 1 119 ? -10.662 -3.864 10.507 1.00 89.44 119 ILE A N 1
ATOM 968 C CA . ILE A 1 119 ? -11.885 -3.303 9.917 1.00 89.44 119 ILE A CA 1
ATOM 969 C C . ILE A 1 119 ? -11.735 -2.972 8.424 1.00 89.44 119 ILE A C 1
ATOM 971 O O . ILE A 1 119 ? -12.731 -2.659 7.774 1.00 89.44 119 ILE A O 1
ATOM 975 N N . ARG A 1 120 ? -10.507 -3.022 7.885 1.00 89.62 120 ARG A N 1
ATOM 976 C CA . ARG A 1 120 ? -10.190 -2.805 6.467 1.00 89.62 120 ARG A CA 1
ATOM 977 C C . ARG A 1 120 ? -9.030 -3.701 6.044 1.00 89.62 120 ARG A C 1
ATOM 979 O O . ARG A 1 120 ? -7.931 -3.584 6.579 1.00 89.62 120 ARG A O 1
ATOM 986 N N . ALA A 1 121 ? -9.251 -4.594 5.087 1.00 92.00 121 ALA A N 1
ATOM 987 C CA . ALA A 1 121 ? -8.221 -5.543 4.657 1.00 92.00 121 ALA A CA 1
ATOM 988 C C . ALA A 1 121 ? -8.369 -5.919 3.175 1.00 92.00 121 ALA A C 1
ATOM 990 O O . ALA A 1 121 ? -9.504 -5.934 2.687 1.00 92.00 121 ALA A O 1
ATOM 991 N N . PRO A 1 122 ? -7.266 -6.223 2.465 1.00 91.81 122 PRO A N 1
ATOM 992 C CA . PRO A 1 122 ? -7.327 -6.690 1.085 1.00 91.81 122 PRO A CA 1
ATOM 993 C C . PRO A 1 122 ? -7.992 -8.071 1.022 1.00 91.81 122 PRO A C 1
ATOM 995 O O . PRO A 1 122 ? -7.828 -8.898 1.922 1.00 91.81 122 PRO A O 1
ATOM 998 N N . VAL A 1 123 ? -8.781 -8.298 -0.029 1.00 90.12 123 VAL A N 1
ATOM 999 C CA . VAL A 1 123 ? -9.506 -9.564 -0.248 1.00 90.12 123 VAL A CA 1
ATOM 1000 C C . VAL A 1 123 ? -9.137 -10.214 -1.570 1.00 90.12 123 VAL A C 1
ATOM 1002 O O . VAL A 1 123 ? -9.032 -11.435 -1.655 1.00 90.12 123 VAL A O 1
ATOM 1005 N N . LYS A 1 124 ? -8.981 -9.411 -2.619 1.00 90.62 124 LYS A N 1
ATOM 1006 C CA . LYS A 1 124 ? -8.651 -9.877 -3.966 1.00 90.62 124 LYS A CA 1
ATOM 1007 C C . LYS A 1 124 ? -7.920 -8.779 -4.726 1.00 90.62 124 LYS A C 1
ATOM 1009 O O . LYS A 1 124 ? -8.058 -7.603 -4.397 1.00 90.62 124 LYS A O 1
ATOM 1014 N N . VAL A 1 125 ? -7.219 -9.154 -5.791 1.00 89.94 125 VAL A N 1
ATOM 1015 C CA . VAL A 1 125 ? -6.728 -8.187 -6.785 1.00 89.94 125 VAL A CA 1
ATOM 1016 C C . VAL A 1 125 ? -7.930 -7.555 -7.497 1.00 89.94 125 VAL A C 1
ATOM 1018 O O . VAL A 1 125 ? -8.858 -8.267 -7.908 1.00 89.94 125 VAL A O 1
ATOM 1021 N N . SER A 1 126 ? -7.928 -6.224 -7.605 1.00 83.88 126 SER A N 1
ATOM 1022 C CA . SER A 1 126 ? -8.986 -5.441 -8.256 1.00 83.88 126 SER A CA 1
ATOM 1023 C C . SER A 1 126 ? -9.116 -5.838 -9.729 1.00 83.88 126 SER A C 1
ATOM 1025 O O . SER A 1 126 ? -8.109 -5.995 -10.421 1.00 83.88 126 SER A O 1
ATOM 1027 N N . ASN A 1 127 ? -10.343 -6.043 -10.210 1.00 78.75 127 ASN A N 1
ATOM 1028 C CA . ASN A 1 127 ? -10.633 -6.675 -11.499 1.00 78.75 127 ASN A CA 1
ATOM 1029 C C . ASN A 1 127 ? -11.506 -5.839 -12.442 1.00 78.75 127 ASN A C 1
ATOM 1031 O O . ASN A 1 127 ? -11.637 -6.184 -13.619 1.00 78.75 127 ASN A O 1
ATOM 1035 N N . SER A 1 128 ? -12.121 -4.763 -11.963 1.00 70.25 128 SER A N 1
ATOM 1036 C CA . SER A 1 128 ? -12.886 -3.855 -12.814 1.00 70.25 128 SER A CA 1
ATOM 1037 C C . SER A 1 128 ? -13.069 -2.489 -12.169 1.00 70.25 128 SER A C 1
ATOM 1039 O O . SER A 1 128 ? -12.907 -2.338 -10.969 1.00 70.25 128 SER A O 1
ATOM 1041 N N . PHE A 1 129 ? -13.402 -1.488 -12.977 1.00 69.12 129 PHE A N 1
ATOM 1042 C CA . PHE A 1 129 ? -13.947 -0.221 -12.495 1.00 69.12 129 PHE A CA 1
ATOM 1043 C C . PHE A 1 129 ? -15.001 0.292 -13.484 1.00 69.12 129 PHE A C 1
ATOM 1045 O O . PHE A 1 129 ? -15.090 -0.182 -14.623 1.00 69.12 129 PHE A O 1
ATOM 1052 N N . CYS A 1 130 ? -15.845 1.230 -13.062 1.00 52.81 130 CYS A N 1
ATOM 1053 C CA . CYS A 1 130 ? -16.944 1.737 -13.882 1.00 52.81 130 CYS A CA 1
ATOM 1054 C C . CYS A 1 130 ? -16.813 3.233 -14.134 1.00 52.81 130 CYS A C 1
ATOM 1056 O O . CYS A 1 130 ? -17.021 4.063 -13.250 1.00 52.81 130 CYS A O 1
ATOM 1058 N N . ILE A 1 131 ? -16.618 3.596 -15.398 1.00 56.41 131 ILE A N 1
ATOM 1059 C CA . ILE A 1 131 ? -16.766 4.985 -15.814 1.00 56.41 131 ILE A CA 1
ATOM 1060 C C . ILE A 1 131 ? -18.266 5.268 -15.953 1.00 56.41 131 ILE A C 1
ATOM 1062 O O . ILE A 1 131 ? -18.936 4.722 -16.841 1.00 56.41 131 ILE A O 1
ATOM 1066 N N . LYS A 1 132 ? -18.809 6.100 -15.052 1.00 51.88 132 LYS A N 1
ATOM 1067 C CA . LYS A 1 132 ? -20.135 6.708 -15.234 1.00 51.88 132 LYS A CA 1
ATOM 1068 C C . LYS A 1 132 ? -20.057 7.684 -16.407 1.00 51.88 132 LYS A C 1
ATOM 1070 O O . LYS A 1 132 ? -19.295 8.644 -16.359 1.00 51.88 132 LYS A O 1
ATOM 1075 N N . SER A 1 133 ? -20.834 7.409 -17.447 1.00 43.19 133 SER A N 1
ATOM 1076 C CA . SER A 1 133 ? -20.915 8.167 -18.696 1.00 43.19 133 SER A CA 1
ATOM 1077 C C . SER A 1 133 ? -21.884 9.345 -18.582 1.00 43.19 133 SER A C 1
ATOM 1079 O O . SER A 1 133 ? -22.776 9.482 -19.412 1.00 43.19 133 SER A O 1
ATOM 1081 N N . ASP A 1 134 ? -21.758 10.173 -17.547 1.00 48.00 134 ASP A N 1
ATOM 1082 C CA . ASP A 1 134 ? -22.508 11.429 -17.523 1.00 48.00 134 ASP A CA 1
ATOM 1083 C C . ASP A 1 134 ? -21.691 12.490 -18.251 1.00 48.00 134 ASP A C 1
ATOM 1085 O O . ASP A 1 134 ? -20.779 13.102 -17.694 1.00 48.00 134 ASP A O 1
ATOM 1089 N N . ALA A 1 135 ? -22.053 12.715 -19.515 1.00 45.16 135 ALA A N 1
ATOM 1090 C CA . ALA A 1 135 ? -21.492 13.735 -20.404 1.00 45.16 135 ALA A CA 1
ATOM 1091 C C . ALA A 1 135 ? -21.659 15.184 -19.885 1.00 45.16 135 ALA A C 1
ATOM 1093 O O . ALA A 1 135 ? -21.182 16.121 -20.515 1.00 45.16 135 ALA A O 1
ATOM 1094 N N . ARG A 1 136 ? -22.322 15.382 -18.734 1.00 40.53 136 ARG A N 1
ATOM 1095 C CA . ARG A 1 136 ? -22.520 16.683 -18.069 1.00 40.53 136 ARG A CA 1
ATOM 1096 C C . ARG A 1 136 ? -21.602 16.925 -16.867 1.00 40.53 136 ARG A C 1
ATOM 1098 O O . ARG A 1 136 ? -21.643 18.006 -16.298 1.00 40.53 136 ARG A O 1
ATOM 1105 N N . SER A 1 137 ? -20.750 15.965 -16.505 1.00 40.69 137 SER A N 1
ATOM 1106 C CA . SER A 1 137 ? -19.741 16.127 -15.445 1.00 40.69 137 SER A CA 1
ATOM 1107 C C . SER A 1 137 ? -18.325 16.032 -16.010 1.00 40.69 137 SER A C 1
ATOM 1109 O O . SER A 1 137 ? -17.476 15.329 -15.463 1.00 40.69 137 SER A O 1
ATOM 1111 N N . VAL A 1 138 ? -18.092 16.763 -17.105 1.00 39.66 138 VAL A N 1
ATOM 1112 C CA . VAL A 1 138 ? -16.766 17.282 -17.492 1.00 39.66 138 VAL A CA 1
ATOM 1113 C C . VAL A 1 138 ? -16.474 18.561 -16.680 1.00 39.66 138 VAL A C 1
ATOM 1115 O O . VAL A 1 138 ? -15.779 19.466 -17.120 1.00 39.66 138 VAL A O 1
ATOM 1118 N N . SER A 1 139 ? -17.041 18.687 -15.477 1.00 37.25 139 SER A N 1
ATOM 1119 C CA . SER A 1 139 ? -16.439 19.527 -14.454 1.00 37.25 139 SER A CA 1
ATOM 1120 C C . SER A 1 139 ? -15.205 18.774 -13.980 1.00 37.25 139 SER A C 1
ATOM 1122 O O . SER A 1 139 ? -15.338 17.654 -13.504 1.00 37.25 139 SER A O 1
ATOM 1124 N N . ASN A 1 140 ? -14.045 19.362 -14.263 1.00 38.47 140 ASN A N 1
ATOM 1125 C CA . ASN A 1 140 ? -12.692 19.286 -13.691 1.00 38.47 140 ASN A CA 1
ATOM 1126 C C . ASN A 1 140 ? -12.423 18.505 -12.375 1.00 38.47 140 ASN A C 1
ATOM 1128 O O . ASN A 1 140 ? -11.519 18.862 -11.621 1.00 38.47 140 ASN A O 1
ATOM 1132 N N . ASP A 1 141 ? -13.158 17.444 -12.072 1.00 40.84 141 ASP A N 1
ATOM 1133 C CA . ASP A 1 141 ? -13.055 16.710 -10.825 1.00 40.84 141 ASP A CA 1
ATOM 1134 C C . ASP A 1 141 ? -11.834 15.798 -10.917 1.00 40.84 141 ASP A C 1
ATOM 1136 O O . ASP A 1 141 ? -11.862 14.694 -11.468 1.00 40.84 141 ASP A O 1
ATOM 1140 N N . TYR A 1 142 ? -10.735 16.340 -10.399 1.00 48.25 142 TYR A N 1
ATOM 1141 C CA . TYR A 1 142 ? -9.497 15.672 -10.030 1.00 48.25 142 TYR A CA 1
ATOM 1142 C C . TYR A 1 142 ? -9.748 14.244 -9.512 1.00 48.25 142 TYR A C 1
ATOM 1144 O O . TYR A 1 142 ? -10.758 13.982 -8.855 1.00 48.25 142 TYR A O 1
ATOM 1152 N N . LYS A 1 143 ? -8.812 13.323 -9.804 1.00 50.16 143 LYS A N 1
ATOM 1153 C CA . LYS A 1 143 ? -8.832 11.901 -9.396 1.00 50.16 143 LYS A CA 1
ATOM 1154 C C . LYS A 1 143 ? -9.507 11.727 -8.022 1.00 50.16 143 LYS A C 1
ATOM 1156 O O . LYS A 1 143 ? -9.002 12.215 -7.019 1.00 50.16 143 LYS A O 1
ATOM 1161 N N . ILE A 1 144 ? -10.655 11.043 -7.974 1.00 51.19 144 ILE A N 1
ATOM 1162 C CA . ILE A 1 144 ? -11.409 10.847 -6.725 1.00 51.19 144 ILE A CA 1
ATOM 1163 C C . ILE A 1 144 ? -10.566 10.005 -5.755 1.00 51.19 144 ILE A C 1
ATOM 1165 O O . ILE A 1 144 ? -10.293 8.834 -6.014 1.00 51.19 144 ILE A O 1
ATOM 1169 N N . PHE A 1 145 ? -10.190 10.606 -4.625 1.00 54.66 145 PHE A N 1
ATOM 1170 C CA . PHE A 1 145 ? -9.349 10.005 -3.588 1.00 54.66 145 PHE A CA 1
ATOM 1171 C C . PHE A 1 145 ? -10.182 9.169 -2.596 1.00 54.66 145 PHE A C 1
ATOM 1173 O O . PHE A 1 145 ? -10.671 9.668 -1.575 1.00 54.66 145 PHE A O 1
ATOM 1180 N N . ASP A 1 146 ? -10.378 7.884 -2.883 1.00 59.69 146 ASP A N 1
ATOM 1181 C CA . ASP A 1 146 ? -10.907 6.918 -1.907 1.00 59.69 146 ASP A CA 1
ATOM 1182 C C . ASP A 1 146 ? -10.350 5.523 -2.205 1.00 59.69 146 ASP A C 1
ATOM 1184 O O . ASP A 1 146 ? -10.078 5.230 -3.359 1.00 59.69 146 ASP A O 1
ATOM 1188 N N . VAL A 1 147 ? -10.236 4.644 -1.208 1.00 60.28 147 VAL A N 1
ATOM 1189 C CA . VAL A 1 147 ? -9.747 3.255 -1.385 1.00 60.28 147 VAL A CA 1
ATOM 1190 C C . VAL A 1 147 ? -10.828 2.384 -2.034 1.00 60.28 147 VAL A C 1
ATOM 1192 O O . VAL A 1 147 ? -12.006 2.552 -1.707 1.00 60.28 147 VAL A O 1
ATOM 1195 N N . ASP A 1 148 ? -10.491 1.481 -2.967 1.00 65.50 148 ASP A N 1
ATOM 1196 C CA . ASP A 1 148 ? -11.487 0.585 -3.581 1.00 65.50 148 ASP A CA 1
ATOM 1197 C C . ASP A 1 148 ? -11.943 -0.484 -2.585 1.00 65.50 148 ASP A C 1
ATOM 1199 O O . ASP A 1 148 ? -11.173 -1.336 -2.144 1.00 65.50 148 ASP A O 1
ATOM 1203 N N . THR A 1 149 ? -13.229 -0.462 -2.238 1.00 68.94 149 THR A N 1
ATOM 1204 C CA . THR A 1 149 ? -13.894 -1.596 -1.582 1.00 68.94 149 THR A CA 1
ATOM 1205 C C . THR A 1 149 ? -14.507 -2.527 -2.611 1.00 68.94 149 THR A C 1
ATOM 1207 O O . THR A 1 149 ? -14.782 -2.109 -3.730 1.00 68.94 149 THR A O 1
ATOM 1210 N N . ILE A 1 150 ? -14.796 -3.768 -2.214 1.00 68.69 150 ILE A N 1
ATOM 1211 C CA . ILE A 1 150 ? -15.509 -4.746 -3.056 1.00 68.69 150 ILE A CA 1
ATOM 1212 C C . ILE A 1 150 ? -16.782 -4.138 -3.674 1.00 68.69 150 ILE A C 1
ATOM 1214 O O . ILE A 1 150 ? -17.047 -4.349 -4.855 1.00 68.69 150 ILE A O 1
ATOM 1218 N N . ASP A 1 151 ? -17.522 -3.340 -2.901 1.00 62.25 151 ASP A N 1
ATOM 1219 C CA . ASP A 1 151 ? -18.760 -2.712 -3.366 1.00 62.25 151 ASP A CA 1
ATOM 1220 C C . ASP A 1 151 ? -18.501 -1.454 -4.211 1.00 62.25 151 ASP A C 1
ATOM 1222 O O . ASP A 1 151 ? -19.193 -1.217 -5.198 1.00 62.25 151 ASP A O 1
ATOM 1226 N N . SER A 1 152 ? -17.497 -0.638 -3.854 1.00 59.19 152 SER A N 1
ATOM 1227 C CA . SER A 1 152 ? -17.211 0.627 -4.556 1.00 59.19 152 SER A CA 1
ATOM 1228 C C . SER A 1 152 ? -16.381 0.466 -5.830 1.00 59.19 152 SER A C 1
ATOM 1230 O O . SER A 1 152 ? -16.444 1.343 -6.693 1.00 59.19 152 SER A O 1
ATOM 1232 N N . GLU A 1 153 ? -15.689 -0.665 -5.995 1.00 55.31 153 GLU A N 1
ATOM 1233 C CA . GLU A 1 153 ? -15.010 -1.076 -7.231 1.00 55.31 153 GLU A CA 1
ATOM 1234 C C . GLU A 1 153 ? -15.952 -0.920 -8.445 1.00 55.31 153 GLU A C 1
ATOM 1236 O O . GLU A 1 153 ? -15.563 -0.415 -9.495 1.00 55.31 153 GLU A O 1
ATOM 1241 N N . LEU A 1 154 ? -17.241 -1.238 -8.278 1.00 50.88 154 LEU A N 1
ATOM 1242 C CA . LEU A 1 154 ? -18.251 -1.180 -9.340 1.00 50.88 154 LEU A CA 1
ATOM 1243 C C . LEU A 1 154 ? -18.757 0.227 -9.692 1.00 50.88 154 LEU A C 1
ATOM 1245 O O . LEU A 1 154 ? -19.514 0.356 -10.653 1.00 50.88 154 LEU A O 1
ATOM 1249 N N . TYR A 1 155 ? -18.390 1.273 -8.949 1.00 51.19 155 TYR A N 1
ATOM 1250 C CA . TYR A 1 155 ? -18.979 2.612 -9.111 1.00 51.19 155 TYR A CA 1
ATOM 1251 C C . TYR A 1 155 ? -17.956 3.733 -9.334 1.00 51.19 155 TYR A C 1
ATOM 1253 O O . TYR A 1 155 ? -18.358 4.883 -9.531 1.00 51.19 155 TYR A O 1
ATOM 1261 N N . LYS A 1 156 ? -16.654 3.427 -9.319 1.00 56.69 156 LYS A N 1
ATOM 1262 C CA . LYS A 1 156 ? -15.581 4.421 -9.442 1.00 56.69 156 LYS A CA 1
ATOM 1263 C C . LYS A 1 156 ? -15.062 4.592 -10.864 1.00 56.69 156 LYS A C 1
ATOM 1265 O O . LYS A 1 156 ? -14.865 3.620 -11.589 1.00 56.69 156 LYS A O 1
ATOM 1270 N N . ARG A 1 157 ? -14.767 5.853 -11.209 1.00 50.66 157 ARG A N 1
ATOM 1271 C CA . ARG A 1 157 ? -14.282 6.295 -12.529 1.00 50.66 157 ARG A CA 1
ATOM 1272 C C . ARG A 1 157 ? -12.822 5.921 -12.820 1.00 50.66 157 ARG A C 1
ATOM 1274 O O . ARG A 1 157 ? -12.427 5.950 -13.978 1.00 50.66 157 ARG A O 1
ATOM 1281 N N . THR A 1 158 ? -12.038 5.560 -11.806 1.00 58.31 158 THR A N 1
ATOM 1282 C CA . THR A 1 158 ? -10.615 5.213 -11.937 1.00 58.31 158 THR A CA 1
ATOM 1283 C C . THR A 1 158 ? -10.284 4.075 -10.974 1.00 58.31 158 THR A C 1
ATOM 1285 O O . THR A 1 158 ? -10.846 4.029 -9.880 1.00 58.31 158 THR A O 1
ATOM 1288 N N . ALA A 1 159 ? -9.384 3.172 -11.374 1.00 62.72 159 ALA A N 1
ATOM 1289 C CA . ALA A 1 159 ? -8.820 2.162 -10.482 1.00 62.72 159 ALA A CA 1
ATOM 1290 C C . ALA A 1 159 ? -7.921 2.861 -9.452 1.00 62.72 159 ALA A C 1
ATOM 1292 O O . ALA A 1 159 ? -6.856 3.358 -9.809 1.00 62.72 159 ALA A O 1
ATOM 1293 N N . SER A 1 160 ? -8.385 2.963 -8.208 1.00 70.12 160 SER A N 1
ATOM 1294 C CA . SER A 1 160 ? -7.710 3.758 -7.175 1.00 70.12 160 SER A CA 1
ATOM 1295 C C . SER A 1 160 ? -6.796 2.923 -6.284 1.00 70.12 160 SER A C 1
ATOM 1297 O O . SER A 1 160 ? -5.895 3.477 -5.665 1.00 70.12 160 SER A O 1
ATOM 1299 N N . SER A 1 161 ? -6.983 1.601 -6.244 1.00 82.38 161 SER A N 1
ATOM 1300 C CA . SER A 1 161 ? -6.097 0.691 -5.517 1.00 82.38 161 SER A CA 1
ATOM 1301 C C . SER A 1 161 ? -5.855 -0.629 -6.254 1.00 82.38 161 SER A C 1
ATOM 1303 O O . SER A 1 161 ? -6.702 -1.119 -7.006 1.00 82.38 161 SER A O 1
ATOM 1305 N N . TYR A 1 162 ? -4.691 -1.237 -6.005 1.00 88.56 162 TYR A N 1
ATOM 1306 C CA . TYR A 1 162 ? -4.317 -2.527 -6.590 1.00 88.56 162 TYR A CA 1
ATOM 1307 C C . TYR A 1 162 ? -5.213 -3.674 -6.090 1.00 88.56 162 TYR A C 1
ATOM 1309 O O . TYR A 1 162 ? -5.732 -4.480 -6.871 1.00 88.56 162 TYR A O 1
ATOM 1317 N N . PHE A 1 163 ? -5.443 -3.727 -4.776 1.00 90.00 163 PHE A N 1
ATOM 1318 C CA . PHE A 1 163 ? -6.380 -4.656 -4.146 1.00 90.00 163 PHE A CA 1
ATOM 1319 C C . PHE A 1 163 ? -7.776 -4.042 -4.013 1.00 90.00 163 PHE A C 1
ATOM 1321 O O . PHE A 1 163 ? -7.933 -2.831 -3.863 1.00 90.00 163 PHE A O 1
ATOM 1328 N N . ALA A 1 164 ? -8.790 -4.904 -4.001 1.00 88.62 164 ALA A N 1
ATOM 1329 C CA . ALA A 1 164 ? -10.116 -4.581 -3.495 1.00 88.62 164 ALA A CA 1
ATOM 1330 C C . ALA A 1 164 ? -10.188 -4.939 -2.005 1.00 88.62 164 ALA A C 1
ATOM 1332 O O . ALA A 1 164 ? -9.844 -6.058 -1.598 1.00 88.62 164 ALA A O 1
ATOM 1333 N N . TYR A 1 165 ? -10.657 -3.994 -1.195 1.00 89.06 165 TYR A N 1
ATOM 1334 C CA . TYR A 1 165 ? -10.688 -4.111 0.259 1.00 89.06 165 TYR A CA 1
ATOM 1335 C C . TYR A 1 165 ? -12.091 -4.468 0.779 1.00 89.06 165 TYR A C 1
ATOM 1337 O O . TYR A 1 165 ? -13.109 -4.027 0.244 1.00 89.06 165 TYR A O 1
ATOM 1345 N N . LYS A 1 166 ? -12.164 -5.250 1.860 1.00 89.25 166 LYS A N 1
ATOM 1346 C CA . LYS A 1 166 ? -13.394 -5.411 2.659 1.00 89.25 166 LYS A CA 1
ATOM 1347 C C . LYS A 1 166 ? -13.480 -4.351 3.750 1.00 89.25 166 LYS A C 1
ATOM 1349 O O . LYS A 1 166 ? -12.455 -3.832 4.192 1.00 89.25 166 LYS A O 1
ATOM 1354 N N . GLY A 1 167 ? -14.696 -4.133 4.245 1.00 88.81 167 GLY A N 1
ATOM 1355 C CA . GLY A 1 167 ? -14.966 -3.291 5.404 1.00 88.81 167 GLY A CA 1
ATOM 1356 C C . GLY A 1 167 ? -15.132 -1.816 5.049 1.00 88.81 167 GLY A C 1
ATOM 1357 O O . GLY A 1 167 ? -15.725 -1.486 4.023 1.00 88.81 167 GLY A O 1
ATOM 1358 N N . VAL A 1 168 ? -14.656 -0.923 5.916 1.00 89.00 168 VAL A N 1
ATOM 1359 C CA . VAL A 1 168 ? -14.914 0.523 5.797 1.00 89.00 168 VAL A CA 1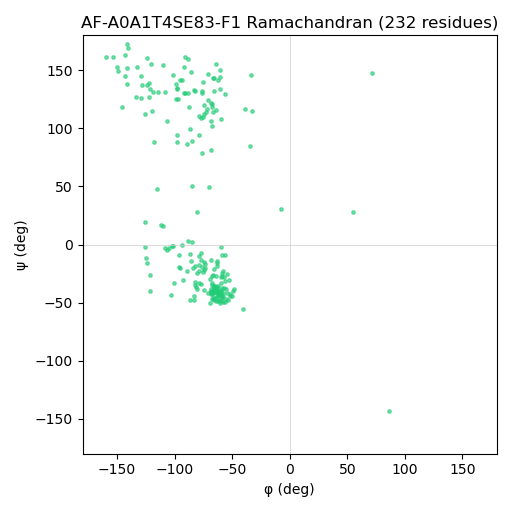
ATOM 1360 C C . VAL A 1 168 ? -13.747 1.263 5.143 1.00 89.00 168 VAL A C 1
ATOM 1362 O O . VAL A 1 168 ? -12.591 1.012 5.472 1.00 89.00 168 VAL A O 1
ATOM 1365 N N . THR A 1 169 ? -14.021 2.217 4.241 1.00 84.62 169 THR A N 1
ATOM 1366 C CA . THR A 1 169 ? -12.943 3.042 3.649 1.00 84.62 169 THR A CA 1
ATOM 1367 C C . THR A 1 169 ? -12.405 4.086 4.618 1.00 84.62 169 THR A C 1
ATOM 1369 O O . THR A 1 169 ? -11.197 4.312 4.672 1.00 84.62 169 THR A O 1
ATOM 1372 N N . ARG A 1 170 ? -13.304 4.696 5.399 1.00 85.62 170 ARG A N 1
ATOM 1373 C CA . ARG A 1 170 ? -13.030 5.778 6.349 1.00 85.62 170 ARG A CA 1
ATOM 1374 C C . ARG A 1 170 ? -13.629 5.434 7.708 1.00 85.62 170 ARG A C 1
ATOM 1376 O O . ARG A 1 170 ? -14.707 4.846 7.768 1.00 85.62 170 ARG A O 1
ATOM 1383 N N . LEU A 1 171 ? -12.955 5.842 8.782 1.00 88.44 171 LEU A N 1
ATOM 1384 C CA . LEU A 1 171 ? -13.316 5.456 10.147 1.00 88.44 171 LEU A CA 1
ATOM 1385 C C . LEU A 1 171 ? -14.735 5.891 10.543 1.00 88.44 171 LEU A C 1
ATOM 1387 O O . LEU A 1 171 ? -15.460 5.102 11.134 1.00 88.44 171 LEU A O 1
ATOM 1391 N N . TYR A 1 172 ? -15.186 7.084 10.140 1.00 89.88 172 TYR A N 1
ATOM 1392 C CA . TYR A 1 172 ? -16.546 7.546 10.458 1.00 89.88 172 TYR A CA 1
ATOM 1393 C C . TYR A 1 172 ? -17.647 6.614 9.918 1.00 89.88 172 TYR A C 1
ATOM 1395 O O . TYR A 1 172 ? -18.721 6.523 10.506 1.00 89.88 172 TYR A O 1
ATOM 1403 N N . LYS A 1 173 ? -17.386 5.875 8.826 1.00 91.25 173 LYS A N 1
ATOM 1404 C CA . LYS A 1 173 ? -18.339 4.888 8.296 1.00 91.25 173 LYS A CA 1
ATOM 1405 C C . LYS A 1 173 ? -18.523 3.703 9.248 1.00 91.25 173 LYS A C 1
ATOM 1407 O O . LYS A 1 173 ? -19.579 3.086 9.216 1.00 91.25 173 LYS A O 1
ATOM 1412 N N . LEU A 1 174 ? -17.523 3.385 10.078 1.00 91.94 174 LEU A N 1
ATOM 1413 C CA . LEU A 1 174 ? -17.657 2.380 11.132 1.00 91.94 174 LEU A CA 1
ATOM 1414 C C . LEU A 1 174 ? -18.594 2.884 12.225 1.00 91.94 174 LEU A C 1
ATOM 1416 O O . LEU A 1 174 ? -19.535 2.174 12.555 1.00 91.94 174 LEU A O 1
ATOM 1420 N N . TYR A 1 175 ? -18.376 4.098 12.734 1.00 91.31 175 TYR A N 1
ATOM 1421 C CA . TYR A 1 175 ? -19.217 4.676 13.788 1.00 91.31 175 TYR A CA 1
ATOM 1422 C C . TYR A 1 175 ? -20.684 4.807 13.362 1.00 91.31 175 TYR A C 1
ATOM 1424 O O . TYR A 1 175 ? -21.584 4.573 14.157 1.00 91.31 175 TYR A O 1
ATOM 1432 N N . ASN A 1 176 ? -20.932 5.064 12.076 1.00 92.62 176 ASN A N 1
ATOM 1433 C CA . ASN A 1 176 ? -22.286 5.123 11.520 1.00 92.62 176 ASN A CA 1
ATOM 1434 C C . ASN A 1 176 ? -22.857 3.748 11.115 1.00 92.62 176 ASN A C 1
ATOM 1436 O O . ASN A 1 176 ? -23.944 3.684 10.542 1.00 92.62 176 ASN A O 1
ATOM 1440 N N . SER A 1 177 ? -22.128 2.647 11.324 1.00 93.25 177 SER A N 1
ATOM 1441 C CA . SER A 1 177 ? -22.569 1.314 10.899 1.00 93.25 177 SER A CA 1
ATOM 1442 C C . SER A 1 177 ? -23.469 0.645 11.939 1.00 93.25 177 SER A C 1
ATOM 1444 O O . SER A 1 177 ? -23.260 0.789 13.143 1.00 93.25 177 SER A O 1
ATOM 1446 N N . SER A 1 178 ? -24.409 -0.185 11.477 1.00 93.94 178 SER A N 1
ATOM 1447 C CA . SER A 1 178 ? -25.216 -1.047 12.356 1.00 93.94 178 SER A CA 1
ATOM 1448 C C . SER A 1 178 ? -24.347 -1.934 13.246 1.00 93.94 178 SER A C 1
ATOM 1450 O O . SER A 1 178 ? -24.621 -2.076 14.430 1.00 93.94 178 SER A O 1
ATOM 1452 N N . ARG A 1 179 ? -23.230 -2.437 12.704 1.00 91.81 179 ARG A N 1
ATOM 1453 C CA . ARG A 1 179 ? -22.240 -3.215 13.456 1.00 91.81 179 ARG A CA 1
ATOM 1454 C C . ARG A 1 179 ? -21.739 -2.475 14.695 1.00 91.81 179 ARG A C 1
ATOM 1456 O O . ARG A 1 179 ? -21.527 -3.112 15.719 1.00 91.81 179 ARG A O 1
ATOM 1463 N N . TYR A 1 180 ? -21.483 -1.173 14.598 1.00 93.75 180 TYR A N 1
ATOM 1464 C CA . TYR A 1 180 ? -21.008 -0.396 15.740 1.00 93.75 180 TYR A CA 1
ATOM 1465 C C . TYR A 1 180 ? -22.118 -0.213 16.784 1.00 93.75 180 TYR A C 1
ATOM 1467 O O . TYR A 1 180 ? -21.876 -0.460 17.960 1.00 93.75 180 TYR A O 1
ATOM 1475 N N . ILE A 1 181 ? -23.353 0.057 16.348 1.00 94.69 181 ILE A N 1
ATOM 1476 C CA . ILE A 1 181 ? -24.536 0.115 17.228 1.00 94.69 181 ILE A CA 1
ATOM 1477 C C . ILE A 1 181 ? -24.745 -1.217 17.973 1.00 94.69 181 ILE A C 1
ATOM 1479 O O . ILE A 1 181 ? -25.039 -1.229 19.167 1.00 94.69 181 ILE A O 1
ATOM 1483 N N . ASP A 1 182 ? -24.573 -2.353 17.295 1.00 95.62 182 ASP A N 1
ATOM 1484 C CA . ASP A 1 182 ? -24.695 -3.677 17.916 1.00 95.62 182 ASP A CA 1
ATOM 1485 C C . ASP A 1 182 ? -23.596 -3.928 18.961 1.00 95.62 182 ASP A C 1
ATOM 1487 O O . ASP A 1 182 ? -23.846 -4.552 19.994 1.00 95.62 182 ASP A O 1
ATOM 1491 N N . LEU A 1 183 ? -22.379 -3.430 18.714 1.00 93.88 183 LEU A N 1
ATOM 1492 C CA . LEU A 1 183 ? -21.273 -3.506 19.669 1.00 93.88 183 LEU A CA 1
ATOM 1493 C C . LEU A 1 183 ? -21.526 -2.626 20.897 1.00 93.88 183 LEU A C 1
ATOM 1495 O O . LEU A 1 183 ? -21.303 -3.103 22.006 1.00 93.88 183 LEU A O 1
ATOM 1499 N N . GLU A 1 184 ? -22.040 -1.408 20.719 1.00 95.12 184 GLU A N 1
ATOM 1500 C CA . GLU A 1 184 ? -22.411 -0.519 21.832 1.00 95.12 184 GLU A CA 1
ATOM 1501 C C . GLU A 1 184 ? -23.529 -1.107 22.698 1.00 95.12 184 GLU A C 1
ATOM 1503 O O . GLU A 1 184 ? -23.487 -1.005 23.920 1.00 95.12 184 GLU A O 1
ATOM 1508 N N . LYS A 1 185 ? -24.510 -1.790 22.096 1.00 96.38 185 LYS A N 1
ATOM 1509 C CA . LYS A 1 185 ? -25.549 -2.501 22.860 1.00 96.38 185 LYS A CA 1
ATOM 1510 C C . LYS A 1 185 ? -24.994 -3.691 23.641 1.00 96.38 185 LYS A C 1
ATOM 1512 O O . LYS A 1 185 ? -25.510 -4.023 24.705 1.00 96.38 185 LYS A O 1
ATOM 1517 N N . LYS A 1 186 ? -23.994 -4.380 23.084 1.00 97.25 186 LYS A N 1
ATOM 1518 C CA . LYS A 1 186 ? -23.440 -5.615 23.650 1.00 97.25 186 LYS A CA 1
ATOM 1519 C C . LYS A 1 186 ? -22.411 -5.361 24.751 1.00 97.25 186 LYS A C 1
ATOM 1521 O O . LYS A 1 186 ? -22.306 -6.170 25.671 1.00 97.25 186 LYS A O 1
ATOM 1526 N N . TYR A 1 187 ? -21.626 -4.294 24.637 1.00 96.81 187 TYR A N 1
ATOM 1527 C CA . TYR A 1 187 ? -20.510 -4.004 25.530 1.00 96.81 187 TYR A CA 1
ATOM 1528 C C . TYR A 1 187 ? -20.697 -2.639 26.188 1.00 96.81 187 TYR A C 1
ATOM 1530 O O . TYR A 1 187 ? -20.862 -1.635 25.509 1.00 96.81 187 TYR A O 1
ATOM 1538 N N . SER A 1 188 ? -20.614 -2.597 27.518 1.00 96.31 188 SER A N 1
ATOM 1539 C CA . SER A 1 188 ? -20.813 -1.372 28.302 1.00 96.31 188 SER A CA 1
ATOM 1540 C C . SER A 1 188 ? -19.628 -0.406 28.275 1.00 96.31 188 SER A C 1
ATOM 1542 O O . SER A 1 188 ? -19.793 0.767 28.593 1.00 96.31 188 SER A O 1
ATOM 1544 N N . ASN A 1 189 ? -18.436 -0.888 27.912 1.00 95.75 189 ASN A N 1
ATOM 1545 C CA . ASN A 1 189 ? -17.193 -0.125 27.961 1.00 95.75 189 ASN A CA 1
ATOM 1546 C C . ASN A 1 189 ? -16.468 -0.191 26.611 1.00 95.75 189 ASN A C 1
ATOM 1548 O O . ASN A 1 189 ? -16.327 -1.270 26.032 1.00 95.75 189 ASN A O 1
ATOM 1552 N N . MET A 1 190 ? -15.933 0.946 26.157 1.00 92.69 190 MET A N 1
ATOM 1553 C CA . MET A 1 190 ? -15.089 1.049 24.965 1.00 92.69 190 MET A CA 1
ATOM 1554 C C . MET A 1 190 ? -13.721 1.621 25.334 1.00 92.69 190 MET A C 1
ATOM 1556 O O . MET A 1 190 ? -13.628 2.617 26.047 1.00 92.69 190 MET A O 1
ATOM 1560 N N . TRP A 1 191 ? -12.658 0.997 24.828 1.00 93.31 191 TRP A N 1
ATOM 1561 C CA . TRP A 1 191 ? -11.294 1.513 24.931 1.00 93.31 191 TRP A CA 1
ATOM 1562 C C . TRP A 1 191 ? -10.844 1.999 23.559 1.00 93.31 191 TRP A C 1
ATOM 1564 O O . TRP A 1 191 ? -10.981 1.284 22.566 1.00 93.31 191 TRP A O 1
ATOM 1574 N N . MET A 1 192 ? -10.298 3.211 23.513 1.00 92.00 192 MET A N 1
ATOM 1575 C CA . MET A 1 192 ? -9.733 3.804 22.306 1.00 92.00 192 MET A CA 1
ATOM 1576 C C . MET A 1 192 ? -8.253 4.085 22.531 1.00 92.00 192 MET A C 1
ATOM 1578 O O . MET A 1 192 ? -7.876 4.678 23.539 1.00 92.00 192 MET A O 1
ATOM 1582 N N . LEU A 1 193 ? -7.430 3.661 21.578 1.00 93.31 193 LEU A N 1
ATOM 1583 C CA . LEU A 1 193 ? -5.996 3.906 21.552 1.00 93.31 193 LEU A CA 1
ATOM 1584 C C . LEU A 1 193 ? -5.643 4.483 20.183 1.00 93.31 193 LEU A C 1
ATOM 1586 O O . LEU A 1 193 ? -5.965 3.874 19.164 1.00 93.31 193 LEU A O 1
ATOM 1590 N N . ASP A 1 194 ? -4.972 5.631 20.174 1.00 91.56 194 ASP A N 1
ATOM 1591 C CA . ASP A 1 194 ? -4.404 6.229 18.968 1.00 91.56 194 ASP A CA 1
ATOM 1592 C C . ASP A 1 194 ? -2.877 6.251 19.079 1.00 91.56 194 ASP A C 1
ATOM 1594 O O . ASP A 1 194 ? -2.323 6.640 20.108 1.00 91.56 194 ASP A O 1
ATOM 1598 N N . ILE A 1 195 ? -2.198 5.794 18.027 1.00 90.81 195 ILE A N 1
ATOM 1599 C CA . ILE A 1 195 ? -0.737 5.693 17.979 1.00 90.81 195 ILE A CA 1
ATOM 1600 C C . ILE A 1 195 ? -0.226 6.801 17.068 1.00 90.81 195 ILE A C 1
ATOM 1602 O O . ILE A 1 195 ? -0.318 6.722 15.839 1.00 90.81 195 ILE A O 1
ATOM 1606 N N . SER A 1 196 ? 0.362 7.829 17.675 1.00 89.31 196 SER A N 1
ATOM 1607 C CA . SER A 1 196 ? 0.992 8.909 16.927 1.00 89.31 196 SER A CA 1
ATOM 1608 C C . SER A 1 196 ? 2.213 8.396 16.159 1.00 89.31 196 SER A C 1
ATOM 1610 O O . SER A 1 196 ? 2.954 7.530 16.618 1.00 89.31 196 SER A O 1
ATOM 1612 N N . ASN A 1 197 ? 2.419 8.935 14.954 1.00 85.25 197 ASN A N 1
ATOM 1613 C CA . ASN A 1 197 ? 3.592 8.657 14.122 1.00 85.25 197 ASN A CA 1
ATOM 1614 C C . ASN A 1 197 ? 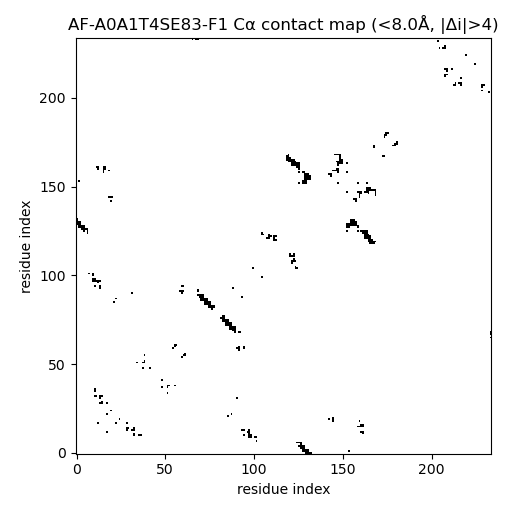3.858 7.160 13.826 1.00 85.25 197 ASN A C 1
ATOM 1616 O O . ASN A 1 197 ? 5.001 6.783 13.581 1.00 85.25 197 ASN A O 1
ATOM 1620 N N . CYS A 1 198 ? 2.803 6.330 13.813 1.00 88.12 198 CYS A N 1
ATOM 1621 C CA . CYS A 1 198 ? 2.877 4.866 13.757 1.00 88.12 198 CYS A CA 1
ATOM 1622 C C . CYS A 1 198 ? 3.952 4.326 12.798 1.00 88.12 198 CYS A C 1
ATOM 1624 O O . CYS A 1 198 ? 4.841 3.613 13.250 1.00 88.12 198 CYS A O 1
ATOM 1626 N N . PHE A 1 199 ? 3.937 4.713 11.517 1.00 82.69 199 PHE A N 1
ATOM 1627 C CA . PHE A 1 199 ? 4.877 4.184 10.519 1.00 82.69 199 PHE A CA 1
ATOM 1628 C C . PHE A 1 199 ? 6.347 4.508 10.805 1.00 82.69 199 PHE A C 1
ATOM 1630 O O . PHE A 1 199 ? 7.201 3.643 10.646 1.00 82.69 199 PHE A O 1
ATOM 1637 N N . ASN A 1 200 ? 6.647 5.720 11.272 1.00 82.06 200 ASN A N 1
ATOM 1638 C CA . ASN A 1 200 ? 8.019 6.113 11.607 1.00 82.06 200 ASN A CA 1
ATOM 1639 C C . ASN A 1 200 ? 8.500 5.482 12.926 1.00 82.06 200 ASN A C 1
ATOM 1641 O O . ASN A 1 200 ? 9.691 5.507 13.219 1.00 82.06 200 ASN A O 1
ATOM 1645 N N . SER A 1 201 ? 7.581 4.945 13.731 1.00 87.56 201 SER A N 1
ATOM 1646 C CA . SER A 1 201 ? 7.873 4.259 14.992 1.00 87.56 201 SER A CA 1
ATOM 1647 C C . SER A 1 201 ? 8.007 2.739 14.840 1.00 87.56 201 SER A C 1
ATOM 1649 O O . SER A 1 201 ? 8.259 2.054 15.831 1.00 87.56 201 SER A O 1
ATOM 1651 N N . ILE A 1 202 ? 7.854 2.192 13.629 1.00 86.19 202 ILE A N 1
ATOM 1652 C CA . ILE A 1 202 ? 8.053 0.761 13.378 1.00 86.19 202 ILE A CA 1
ATOM 1653 C C . ILE A 1 202 ? 9.555 0.465 13.388 1.00 86.19 202 ILE A C 1
ATOM 1655 O O . ILE A 1 202 ? 10.291 0.874 12.495 1.00 86.19 202 ILE A O 1
ATOM 1659 N N . TYR A 1 203 ? 10.009 -0.287 14.390 1.00 85.44 203 TYR A N 1
ATOM 1660 C CA . TYR A 1 203 ? 11.354 -0.854 14.393 1.00 85.44 203 TYR A CA 1
ATOM 1661 C C . TYR A 1 203 ? 11.380 -2.059 13.455 1.00 85.44 203 TYR A C 1
ATOM 1663 O O . TYR A 1 203 ? 10.784 -3.089 13.759 1.00 85.44 203 TYR A O 1
ATOM 1671 N N . THR A 1 204 ? 12.029 -1.949 12.305 1.00 80.38 204 THR A N 1
ATOM 1672 C CA . THR A 1 204 ? 11.865 -2.915 11.210 1.00 80.38 204 THR A CA 1
ATOM 1673 C C . THR A 1 204 ? 12.315 -4.335 11.568 1.00 80.38 204 THR A C 1
ATOM 1675 O O . THR A 1 204 ? 11.602 -5.301 11.293 1.00 80.38 204 THR A O 1
ATOM 1678 N N . HIS A 1 205 ? 13.386 -4.477 12.356 1.00 76.62 205 HIS A N 1
ATOM 1679 C CA . HIS A 1 205 ? 13.811 -5.773 12.900 1.00 76.62 205 HIS A CA 1
ATOM 1680 C C . HIS A 1 205 ? 12.737 -6.465 13.759 1.00 76.62 205 HIS A C 1
ATOM 1682 O O . HIS A 1 205 ? 12.737 -7.694 13.869 1.00 76.62 205 HIS A O 1
ATOM 1688 N N . SER A 1 206 ? 11.795 -5.712 14.344 1.00 83.19 206 SER A N 1
ATOM 1689 C CA . SER A 1 206 ? 10.681 -6.300 15.100 1.00 83.19 206 SER A CA 1
ATOM 1690 C C . SER A 1 206 ? 9.757 -7.146 14.223 1.00 83.19 206 SER A C 1
ATOM 1692 O O . SER A 1 206 ? 9.181 -8.111 14.721 1.00 83.19 206 SER A O 1
ATOM 1694 N N . ILE A 1 207 ? 9.670 -6.856 12.920 1.00 81.50 207 ILE A N 1
ATOM 1695 C CA . ILE A 1 207 ? 8.890 -7.648 11.961 1.00 81.50 207 ILE A CA 1
ATOM 1696 C C . ILE A 1 207 ? 9.506 -9.044 11.833 1.00 81.50 207 ILE A C 1
ATOM 1698 O O . ILE A 1 207 ? 8.805 -10.046 11.960 1.00 81.50 207 ILE A O 1
ATOM 1702 N N . GLY A 1 208 ? 10.830 -9.122 11.665 1.00 78.38 208 GLY A N 1
ATOM 1703 C CA .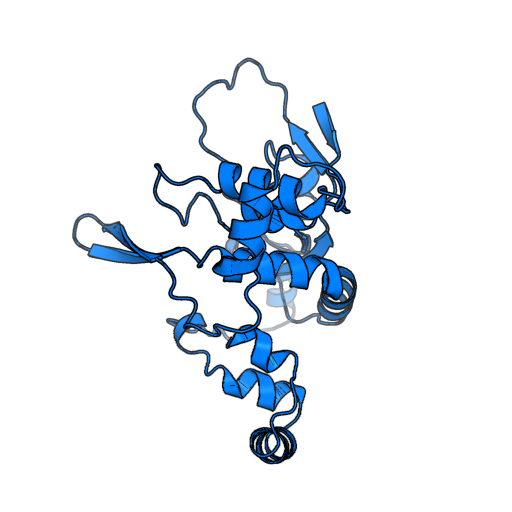 GLY A 1 208 ? 11.552 -10.396 11.629 1.00 78.38 208 GLY A CA 1
ATOM 1704 C C . GLY A 1 208 ? 11.378 -11.201 12.920 1.00 78.38 208 GLY A C 1
ATOM 1705 O O . GLY A 1 208 ? 11.111 -12.402 12.865 1.00 78.38 208 GLY A O 1
ATOM 1706 N N . TRP A 1 209 ? 11.444 -10.537 14.079 1.00 83.50 209 TRP A N 1
ATOM 1707 C CA . TRP A 1 209 ? 11.224 -11.183 15.379 1.00 83.50 209 TRP A CA 1
ATOM 1708 C C . TRP A 1 209 ? 9.794 -11.692 15.553 1.00 83.50 209 TRP A C 1
ATOM 1710 O O . TRP A 1 209 ? 9.602 -12.761 16.124 1.00 83.50 209 TRP A O 1
ATOM 1720 N N . ALA A 1 210 ? 8.799 -10.950 15.066 1.00 83.00 210 ALA A N 1
ATOM 1721 C CA . ALA A 1 210 ? 7.398 -11.347 15.153 1.00 83.00 210 ALA A CA 1
ATOM 1722 C C . ALA A 1 210 ? 7.087 -12.581 14.292 1.00 83.00 210 ALA A C 1
ATOM 1724 O O . ALA A 1 210 ? 6.240 -13.386 14.670 1.00 83.00 210 ALA A O 1
ATOM 1725 N N . ILE A 1 211 ? 7.769 -12.737 13.153 1.00 81.38 211 ILE A N 1
ATOM 1726 C CA . ILE A 1 211 ? 7.555 -13.861 12.231 1.00 81.38 211 ILE A CA 1
ATOM 1727 C C . ILE A 1 211 ? 8.335 -15.100 12.684 1.00 81.38 211 ILE A C 1
ATOM 1729 O O . ILE A 1 211 ? 7.776 -16.191 12.737 1.00 81.38 211 ILE A O 1
ATOM 1733 N N . ASN A 1 212 ? 9.619 -14.933 13.014 1.00 80.25 212 ASN A N 1
ATOM 1734 C CA . ASN A 1 212 ? 10.542 -16.053 13.204 1.00 80.25 212 ASN A CA 1
ATOM 1735 C C . ASN A 1 212 ? 10.915 -16.324 14.671 1.00 80.25 212 ASN A C 1
ATOM 1737 O O . ASN A 1 212 ? 11.596 -17.307 14.933 1.00 80.25 212 ASN A O 1
ATOM 1741 N N . ASN A 1 213 ? 10.465 -15.501 15.625 1.00 80.06 213 ASN A N 1
ATOM 1742 C CA . ASN A 1 213 ? 10.949 -15.435 17.011 1.00 80.06 213 ASN A CA 1
ATOM 1743 C C . ASN A 1 213 ? 12.364 -14.822 17.136 1.00 80.06 213 ASN A C 1
ATOM 1745 O O . ASN A 1 213 ? 13.230 -14.959 16.272 1.00 80.06 213 ASN A O 1
ATOM 1749 N N . LYS A 1 214 ? 12.616 -14.130 18.253 1.00 79.56 214 LYS A N 1
ATOM 1750 C CA . LYS A 1 214 ? 13.833 -13.343 18.509 1.00 79.56 214 LYS A CA 1
ATOM 1751 C C . LYS A 1 214 ? 15.105 -14.192 18.497 1.00 79.56 214 LYS A C 1
ATOM 1753 O O . LYS A 1 214 ? 16.133 -13.735 18.003 1.00 79.56 214 LYS A O 1
ATOM 1758 N N . GLU A 1 215 ? 15.053 -15.399 19.056 1.00 80.25 215 GLU A N 1
ATOM 1759 C CA . GLU A 1 215 ? 16.211 -16.302 19.128 1.00 80.25 215 GLU A CA 1
ATOM 1760 C C . GLU A 1 215 ? 16.633 -16.790 17.743 1.00 80.25 215 GLU A C 1
ATOM 1762 O O . GLU A 1 215 ? 17.806 -16.687 17.383 1.00 80.25 215 GLU A O 1
ATOM 1767 N N . TYR A 1 216 ? 15.663 -17.214 16.933 1.00 79.38 216 TYR A N 1
ATOM 1768 C CA . TYR A 1 216 ? 15.887 -17.610 15.548 1.00 79.38 216 TYR A CA 1
ATOM 1769 C C . TYR A 1 216 ? 16.454 -16.439 14.738 1.00 79.38 216 TYR A C 1
ATOM 1771 O O . TYR A 1 216 ? 17.503 -16.569 14.113 1.00 79.38 216 TYR A O 1
ATOM 1779 N N . SER A 1 217 ? 15.834 -15.255 14.801 1.00 76.25 217 SER A N 1
ATOM 1780 C CA . SER A 1 217 ? 16.327 -14.088 14.060 1.00 76.25 217 SER A CA 1
ATOM 1781 C C . SER A 1 217 ? 17.756 -13.706 14.444 1.00 76.25 217 SER A C 1
ATOM 1783 O O . SER A 1 217 ? 18.528 -13.335 13.571 1.00 76.25 217 SER A O 1
ATOM 1785 N N . LYS A 1 218 ? 18.144 -13.822 15.721 1.00 75.38 218 LYS A N 1
ATOM 1786 C CA . LYS A 1 218 ? 19.531 -13.573 16.150 1.00 75.38 218 LYS A CA 1
ATOM 1787 C C . LYS A 1 218 ? 20.506 -14.622 15.617 1.00 75.38 218 LYS A C 1
ATOM 1789 O O . LYS A 1 218 ? 21.607 -14.267 15.208 1.00 75.38 218 LYS A O 1
ATOM 1794 N N . PHE A 1 219 ? 20.108 -15.893 15.613 1.00 70.94 219 PHE A N 1
ATOM 1795 C CA . PHE A 1 219 ? 20.942 -16.978 15.101 1.00 70.94 219 PHE A CA 1
ATOM 1796 C C . PHE A 1 219 ? 21.213 -16.813 13.600 1.00 70.94 219 PHE A C 1
ATOM 1798 O O . PHE A 1 219 ? 22.362 -16.904 13.168 1.00 70.94 219 PHE A O 1
ATOM 1805 N N . TYR A 1 220 ? 20.185 -16.496 12.812 1.00 67.25 220 TYR A N 1
ATOM 1806 C CA . TYR A 1 220 ? 20.313 -16.336 11.361 1.00 67.25 220 TYR A CA 1
ATOM 1807 C C . TYR A 1 220 ? 20.784 -14.942 10.930 1.00 67.25 220 TYR A C 1
ATOM 1809 O O . TYR A 1 220 ? 21.401 -14.827 9.883 1.00 67.25 220 TYR A O 1
ATOM 1817 N N . ALA A 1 221 ? 20.661 -13.902 11.759 1.00 62.28 221 ALA A N 1
ATOM 1818 C CA . ALA A 1 221 ? 21.355 -12.633 11.506 1.00 62.28 221 ALA A CA 1
ATOM 1819 C C . ALA A 1 221 ? 22.889 -12.808 11.452 1.00 62.28 221 ALA A C 1
ATOM 1821 O O . ALA A 1 221 ? 23.576 -12.064 10.758 1.00 62.28 221 ALA A O 1
ATOM 1822 N N . SER A 1 222 ? 23.436 -13.812 12.153 1.00 53.50 222 SER A N 1
ATOM 1823 C CA . SER A 1 222 ? 24.873 -14.133 12.114 1.00 53.50 222 SER A CA 1
ATOM 1824 C C . SER A 1 222 ? 25.299 -14.920 10.864 1.00 53.50 222 SER A C 1
ATOM 1826 O O . SER A 1 222 ? 26.459 -14.876 10.458 1.00 53.50 222 SER A O 1
ATOM 1828 N N . LYS A 1 223 ? 24.353 -15.618 10.226 1.00 47.94 223 LYS A N 1
ATOM 1829 C CA . LYS A 1 223 ? 24.534 -16.427 9.018 1.00 47.94 223 LYS A CA 1
ATOM 1830 C C . LYS A 1 223 ? 23.655 -15.820 7.932 1.00 47.94 223 LYS A C 1
ATOM 1832 O O . LYS A 1 223 ? 22.524 -16.254 7.840 1.00 47.94 223 LYS A O 1
ATOM 1837 N N . ARG A 1 224 ? 24.138 -14.838 7.157 1.00 44.56 224 ARG A N 1
ATOM 1838 C CA . ARG A 1 224 ? 23.419 -14.154 6.049 1.00 44.56 224 ARG A CA 1
ATOM 1839 C C . ARG A 1 224 ? 22.469 -15.090 5.264 1.00 44.56 224 ARG A C 1
ATOM 1841 O O . ARG A 1 224 ? 22.860 -15.657 4.247 1.00 44.56 224 ARG A O 1
ATOM 1848 N N . VAL A 1 225 ? 21.245 -15.280 5.748 1.00 43.19 225 VAL A N 1
ATOM 1849 C CA . VAL A 1 225 ? 20.239 -16.189 5.191 1.00 43.19 225 VAL A CA 1
ATOM 1850 C C . VAL A 1 225 ? 19.006 -15.341 4.956 1.00 43.19 225 VAL A C 1
ATOM 1852 O O . VAL A 1 225 ? 18.379 -14.852 5.891 1.00 43.19 225 VAL A O 1
ATOM 1855 N N . PHE A 1 226 ? 18.712 -15.168 3.672 1.00 43.56 226 PHE A N 1
ATOM 1856 C CA . PHE A 1 226 ? 17.740 -14.223 3.151 1.00 43.56 226 PHE A CA 1
ATOM 1857 C C . PHE A 1 226 ? 16.313 -14.588 3.567 1.00 43.56 226 PHE A C 1
ATOM 1859 O O . PHE A 1 226 ? 15.761 -15.598 3.124 1.00 43.56 226 PHE A O 1
ATOM 1866 N N . HIS A 1 227 ? 15.693 -13.741 4.389 1.00 45.62 227 HIS A N 1
ATOM 1867 C CA . HIS A 1 227 ? 14.289 -13.870 4.786 1.00 45.62 227 HIS A CA 1
ATOM 1868 C C . HIS A 1 227 ? 13.419 -12.766 4.170 1.00 45.62 227 HIS A C 1
ATOM 1870 O O . HIS A 1 227 ? 13.884 -11.666 3.895 1.00 45.62 227 HIS A O 1
ATOM 1876 N N . ILE A 1 228 ? 12.115 -13.034 4.005 1.00 41.97 228 ILE A N 1
ATOM 1877 C CA . ILE A 1 228 ? 11.116 -12.065 3.499 1.00 41.97 228 ILE A CA 1
ATOM 1878 C C . ILE A 1 228 ? 11.142 -10.745 4.295 1.00 41.97 228 ILE A C 1
ATOM 1880 O O . ILE A 1 228 ? 10.895 -9.687 3.728 1.00 41.97 228 ILE A O 1
ATOM 1884 N N . SER A 1 229 ? 11.489 -10.791 5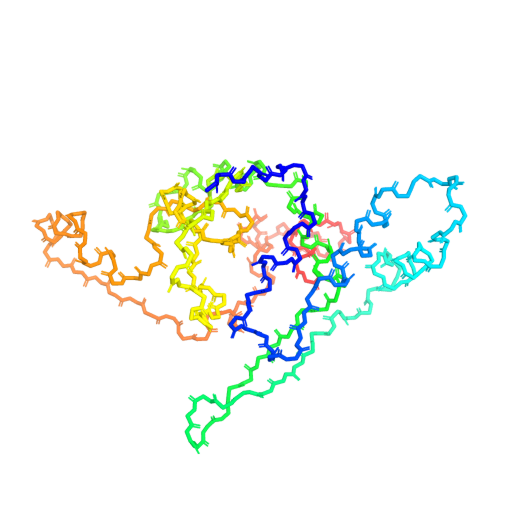.586 1.00 41.91 229 SER A N 1
ATOM 1885 C CA . SER A 1 229 ? 11.645 -9.601 6.431 1.00 41.91 229 SER A CA 1
ATOM 1886 C C . SER A 1 229 ? 12.810 -8.696 6.023 1.00 41.91 229 SER A C 1
ATOM 1888 O O . SER A 1 229 ? 12.745 -7.505 6.284 1.00 41.91 229 SER A O 1
ATOM 1890 N N . GLU A 1 230 ? 13.856 -9.230 5.386 1.00 42.16 230 GLU A N 1
ATOM 1891 C CA . GLU A 1 230 ? 15.004 -8.439 4.921 1.00 42.16 230 GLU A CA 1
ATOM 1892 C C . GLU A 1 230 ? 14.714 -7.732 3.590 1.00 42.16 230 GLU A C 1
ATOM 1894 O O . GLU A 1 230 ? 15.273 -6.672 3.357 1.00 42.16 230 GLU A O 1
ATOM 1899 N N . LYS A 1 231 ? 13.773 -8.238 2.771 1.00 41.38 231 LYS A N 1
ATOM 1900 C CA . LYS A 1 231 ? 13.310 -7.568 1.534 1.00 41.38 231 LYS A CA 1
ATOM 1901 C C . LYS A 1 231 ? 12.509 -6.282 1.778 1.00 41.38 231 LYS A C 1
ATOM 1903 O O . LYS A 1 231 ? 12.216 -5.562 0.834 1.00 41.38 231 LYS A O 1
ATOM 1908 N N . ILE A 1 232 ? 12.078 -6.038 3.016 1.00 38.50 232 ILE A N 1
ATOM 1909 C CA . ILE A 1 232 ? 11.361 -4.813 3.406 1.00 38.50 232 ILE A CA 1
ATOM 1910 C C . ILE A 1 232 ? 12.358 -3.720 3.835 1.00 38.50 232 ILE A C 1
ATOM 1912 O O . ILE A 1 232 ? 12.037 -2.538 3.742 1.00 38.50 232 ILE A O 1
ATOM 1916 N N . ASP A 1 233 ? 13.565 -4.122 4.246 1.00 35.66 233 ASP A N 1
ATOM 1917 C CA . ASP A 1 233 ? 14.645 -3.247 4.721 1.00 35.66 233 ASP A CA 1
ATOM 1918 C C . ASP A 1 233 ? 15.778 -3.051 3.695 1.00 35.66 233 ASP A C 1
ATOM 1920 O O . ASP A 1 233 ? 16.715 -2.296 3.961 1.00 35.66 233 ASP A O 1
ATOM 1924 N N . SER A 1 234 ? 15.704 -3.719 2.537 1.00 34.78 234 SER A N 1
ATOM 1925 C CA . SER A 1 234 ? 16.652 -3.621 1.414 1.00 34.78 234 SER A CA 1
ATOM 1926 C C . SER A 1 234 ? 16.065 -2.840 0.248 1.00 34.78 234 SER A C 1
ATOM 1928 O O . SER A 1 234 ? 16.785 -1.994 -0.323 1.00 34.78 234 SER A O 1
#

Organism: NCBI:txid64969

Solvent-accessible surface area (backbone atoms only — not comparable to full-atom values): 14144 Å² total; per-residue (Å²): 89,79,46,76,44,66,72,83,55,36,59,53,32,46,57,19,72,54,44,76,89,69,50,59,95,90,64,75,48,63,66,59,41,52,52,49,50,49,51,76,65,58,59,98,81,58,74,93,48,49,69,58,44,51,49,38,51,69,70,44,62,38,87,80,64,81,62,75,68,66,51,56,71,48,74,45,79,72,50,104,87,43,73,39,79,48,64,42,76,26,69,35,58,44,50,50,52,19,51,47,46,62,74,39,46,70,58,52,24,52,56,44,63,73,52,81,83,64,63,54,39,49,58,45,75,39,48,48,26,14,39,77,81,55,88,84,63,82,61,86,73,64,85,78,90,58,68,31,25,70,76,48,28,68,68,30,73,59,78,46,34,51,42,22,22,46,75,49,84,48,73,69,58,44,69,74,28,69,69,41,55,54,46,57,75,74,40,96,75,85,88,86,86,84,71,80,65,51,79,84,67,59,59,68,70,54,56,37,26,71,75,58,36,60,69,52,44,57,59,38,68,76,48,91,62,93,47,78,60,52,69,77,79,90

Foldseek 3Di:
DKFWDDLLLLLCQQQQVCFPVQDPPPDHCVVVSVLVVCCVPDDPPDPPCVVSVVCCCVPQVPPPDPPPFAWQWDWDDPDPPDIDIGTHGRNNLSVLVSVCCNPCVVVLLVVQVPDPPDQKGFNHFQTIADADPPPPPPPPDDQDDWQAAPVRRHPHNDHNHRTHMDHDGDPVVVVVDPVVVVVVVVDVDDDDDDDPPVVVPDPLVVVVCVVQNPVRSVVCVVVVDDDPSVSVVD

Mean predicted aligned error: 10.55 Å

=== Feature glossary ===
The record interleaves many kinds of information about one protein. Here is each kind framed as the question it answers.

Q: What does the local fold look like, residue by residue?
A: A 3Di character summarizes, for each residue, the relative orientation of the Cα frame of its nearest spatial neighbor. Because it encodes fold topology rather than chemistry, 3Di alignments detect remote structural similarity that sequence alignment misses.

Q: Which residues are in helices, strands, or loops?
A: Secondary structure is the local, repeating backbone conformation. DSSP classifies it into eight states by reading the hydrogen-bond network: three helix types (H, G, I), two β types (E, B), two non-regular types (T, S), and unstructured coil (-).

Q: How big and how compact is the whole molecule?
A: Three whole-structure scalars: the radius of gyration (RMS distance of Cα from centroid, in Å), the count of Cα–Cα contacts (pairs closer than 8 Å and separated by more than four residues in sequence — i.e. tertiary, not local, contacts), and the bounding-box dimensions. Together they distinguish compact globular folds from extended fibres or disordered chains.

Q: How confident is the AlphaFold model at each residue?
A: For AlphaFold models, the B-factor field carries pLDDT — the model's own estimate of local accuracy on a 0–100 scale. Regions with pLDDT<50 should be treated as essentially unmodeled; they often correspond to intrinsically disordered segments.

Q: What family and function is it annotated with?
A: Functional annotations link the protein to curated databases. InterPro entries identify conserved domains and families by matching the sequence against member-database signatures (Pfam, PROSITE, CDD, …). Gene Ontology (GO) terms describe molecular function, biological process, and cellular component in a controlled vocabulary. CATH places the structure in a hierarchical fold classification (Class/Architecture/Topology/Homologous-superfamily). The organism is the source species.

Q: What known structures does this most resemble?
A: Nearest PDB neighbors are the top structural matches found by Foldseek when searching this structure against the entire Protein Data Bank. Each hit reports a TM-score (0 to 1; >0.5 almost always implies the same fold) and an E-value. These are *structural* homologs — they may share no detectable sequence similarity.

Q: Which residues are buried vs exposed?
A: Solvent-accessible surface area (SASA) is the area in Å² traced out by the centre of a 1.4 Å probe sphere (a water molecule) rolled over the protein's van der Waals surface (Shrake–Rupley / Lee–Richards construction). Buried residues have near-zero SASA; fully exposed residues can exceed 200 Å². The total SASA scales roughly with the number of surface residues.

Q: What are the backbone torsion angles?
A: φ (phi) and ψ (psi) are the two rotatable backbone dihedrals per residue: φ is the C(i-1)–N–Cα–C torsion, ψ is the N–Cα–C–N(i+1) torsion, both in degrees on (−180°, 180°]. α-helical residues cluster near (−60°, −45°); β-strand residues near (−120°, +130°). A Ramachandran plot is simply a scatter of (φ, ψ) for every residue.

Q: Are the domains correctly placed relative to each other?
A: Predicted aligned error is AlphaFold's pairwise confidence. Unlike pLDDT (per-residue), PAE is per-residue-pair and captures whether two parts of the structure are correctly placed relative to each other. Units are ångströms of expected positional error.

Q: What if only a Cα trace is available?
A: P-SEA three-state annotation labels each residue as helix, strand, or coil based purely on the geometry of the Cα trace. It serves as a fallback when the full backbone (and thus DSSP) is unavailable.

Q: What is the amino-acid chain?
A: This is the polypeptide sequence — one letter per residue, N-terminus first. Length ranges from a few dozen residues for small domains to over a thousand for large multi-domain proteins.

Q: What do the rendered images show?
A: The six renders are orthographic views along the three Cartesian axes in both directions. Representation (cartoon, sticks, or surface) and color scheme (sequence-rainbow or by-chain) vary across proteins so the training set covers all the common visualization conventions.

Q: What do the diagnostic plots show?
A: Plot images: a contact map (which residues are close in 3D, as an N×N binary image), a Ramachandran scatter (backbone torsion angles, revealing secondary-structure composition at a glance), and — for AlphaFold structures — a PAE heatmap (pairwise prediction confidence).

Q: How mobile is each atom in the crystal?
A: B-factor (Debye–Waller factor) reflects atomic displacement in the crystal lattice. It is an experimental observable (units Å²), not a prediction; low values mean the atom is pinned down, high values mean it moves or is heterogeneous across the crystal.

Q: Where is each backbone atom in 3D?
A: The mmCIF table is the protein's shape written out atom by atom. For each backbone N, Cα, C, and carbonyl O, it records an (x, y, z) coordinate triple in Å plus the residue type, chain letter, and residue number.